Protein AF-A0A077YZJ6-F1 (afdb_monomer)

Organism: Trichuris trichiura (NCBI:txid36087)

Nearest PDB structures (foldseek):
  3jcr-assembly1_o  TM=8.471E-01  e=5.061E-11  Homo sapiens
  7w59-assembly1_b  TM=7.326E-01  e=2.040E-11  Homo sapiens
  8i0r-assembly1_a  TM=8.214E-01  e=7.729E-10  Homo sapiens
  8c6j-assembly1_b  TM=8.368E-01  e=1.180E-08  Homo sapiens
  7b9v-assembly1_k  TM=8.409E-01  e=1.659E-08  Saccharomyces cerevisiae

Foldseek 3Di:
DDDDPPPPVVVQQQFFKWWAFPVRKIKTFGWHDADPQRWTKGAFIKIWDFDDDDPPDPDGDIDIDTDGIDTHGSVGTDDMDGDGGGDDPVPPPPPPPLPHDPDPPRDDPPDPDDDPDPDDPDDPDCPDDPVPPDDDDPVVVDPDDDDDPDDDDPDDDDDDDDDDDPPDDDDDDDDDDDDDDDDDDDDDDDDDDDDDD

InterPro domains:
  IPR001163 Sm domain, eukaryotic/archaea-type [PF01423] (9-81)
  IPR001163 Sm domain, eukaryotic/archaea-type [SM00651] (7-82)
  IPR010920 LSM domain superfamily [SSF50182] (8-146)
  IPR047575 Sm domain [PS52002] (4-86)
  IPR050914 Small nuclear ribonucleoprotein-associated SmB/NAA38-like [PTHR10701] (1-189)

Solvent-accessible surface area (backbone atoms only — not comparable to full-atom values): 13734 Å² total; per-residue (Å²): 134,83,81,58,94,84,40,76,66,68,78,46,54,45,20,24,31,37,34,34,34,74,87,68,37,34,36,36,21,29,29,69,48,73,45,98,67,50,30,34,34,28,39,70,22,34,36,40,37,82,42,83,49,65,92,92,51,94,53,86,42,72,48,79,45,83,71,35,76,44,82,44,64,24,87,46,54,72,49,75,45,85,72,43,72,52,76,60,83,84,74,54,84,74,69,74,56,92,90,69,77,93,58,96,85,74,84,77,82,88,72,91,74,78,77,89,69,81,80,76,75,87,74,91,77,78,75,68,84,61,90,90,68,88,75,79,61,75,77,77,73,56,82,80,78,82,78,76,93,78,79,75,73,92,83,74,79,77,84,78,80,77,82,79,77,86,77,80,84,80,78,94,78,81,88,81,84,90,86,78,90,78,77,81,81,84,81,81,81,84,84,79,79,87,81,86,133

Mean predicted aligned error: 23.08 Å

Radius of gyration: 37.15 Å; Cα contacts (8 Å, |Δi|>4): 183; chains: 1; bounding box: 97×95×71 Å

Sequence (197 aa):
MTISKNNKMLSHINYRMKVVLQDSRTLVGYFKAFDKHMNVLLADCEEFRRVKAKVGKIGEREEKRTLGFVLLRGEHIVSMTVEGPPPKEDDLPKVPKAGGIVGPGIAKPAGRGLPVVPPPGPTPGLQGPVRGVGGPAPGIMQPQYGVPPGMIPPGMVPPRPPPVAMAGVPPAGMIPTPGMMRGPPPAAPPITRPPFQ

pLDDT: mean 72.39, std 17.24, range [41.94, 97.12]

Structure (mmCIF, N/CA/C/O backbone):
data_AF-A0A077YZJ6-F1
#
_entry.id   AF-A0A077YZJ6-F1
#
loop_
_atom_site.group_PDB
_atom_site.id
_atom_site.type_symbol
_atom_site.label_atom_id
_atom_site.label_alt_id
_atom_site.label_comp_id
_atom_site.label_asym_id
_atom_site.label_entity_id
_atom_site.label_seq_id
_atom_site.pdbx_PDB_ins_code
_atom_site.Cartn_x
_atom_site.Cartn_y
_atom_site.Cartn_z
_atom_site.occupancy
_atom_site.B_iso_or_equiv
_atom_site.auth_seq_id
_atom_site.auth_comp_id
_atom_site.auth_asym_id
_atom_site.auth_atom_id
_atom_site.pdbx_PDB_model_num
ATOM 1 N N . MET A 1 1 ? -7.174 8.256 -23.975 1.00 51.97 1 MET A N 1
ATOM 2 C CA . MET A 1 1 ? -7.450 9.509 -23.235 1.00 51.97 1 MET A CA 1
ATOM 3 C C . MET A 1 1 ? -6.134 9.926 -22.598 1.00 51.97 1 MET A C 1
ATOM 5 O O . MET A 1 1 ? -5.606 9.168 -21.797 1.00 51.97 1 MET A O 1
ATOM 9 N N . THR A 1 2 ? -5.532 11.018 -23.062 1.00 59.66 2 THR A N 1
ATOM 10 C CA . THR A 1 2 ? -4.198 11.465 -22.636 1.00 59.66 2 THR A CA 1
ATOM 11 C C . THR A 1 2 ? -4.269 12.008 -21.213 1.00 59.66 2 THR A C 1
ATOM 13 O O . THR A 1 2 ? -4.993 12.969 -20.957 1.00 59.66 2 THR A O 1
ATOM 16 N N . ILE A 1 3 ? -3.546 11.388 -20.281 1.00 66.69 3 ILE A N 1
ATOM 17 C CA . ILE A 1 3 ? -3.412 11.888 -18.911 1.00 66.69 3 ILE A CA 1
ATOM 18 C C . ILE A 1 3 ? -2.720 13.252 -19.001 1.00 66.69 3 ILE A C 1
ATOM 20 O O . ILE A 1 3 ? -1.566 13.345 -19.413 1.00 66.69 3 ILE A O 1
ATOM 24 N N . SER A 1 4 ? -3.455 14.320 -18.684 1.00 67.69 4 SER A N 1
ATOM 25 C CA . SER A 1 4 ? -2.900 15.673 -18.641 1.00 67.69 4 SER A CA 1
ATOM 26 C C . SER A 1 4 ? -1.809 15.742 -17.572 1.00 67.69 4 SER A C 1
ATOM 28 O O . SER A 1 4 ? -1.982 15.206 -16.475 1.00 67.69 4 SER A O 1
ATOM 30 N N . LYS A 1 5 ? -0.704 16.438 -17.869 1.00 65.88 5 LYS A N 1
ATOM 31 C CA . LYS A 1 5 ? 0.405 16.673 -16.925 1.00 65.88 5 LYS A CA 1
ATOM 32 C C . LYS A 1 5 ? -0.060 17.353 -15.625 1.00 65.88 5 LYS A C 1
ATOM 34 O O . LYS A 1 5 ? 0.588 17.200 -14.600 1.00 65.88 5 LYS A O 1
ATOM 39 N N . ASN A 1 6 ? -1.217 18.021 -15.651 1.00 60.91 6 ASN A N 1
ATOM 40 C CA . ASN A 1 6 ? -1.828 18.701 -14.505 1.00 60.91 6 ASN A CA 1
ATOM 41 C C . ASN A 1 6 ? -2.820 17.823 -13.720 1.00 60.91 6 ASN A C 1
ATOM 43 O O . ASN A 1 6 ? -3.734 18.335 -13.075 1.00 60.91 6 ASN A O 1
ATOM 47 N N . ASN A 1 7 ? -2.698 16.496 -13.787 1.00 77.75 7 ASN A N 1
ATOM 48 C CA . ASN A 1 7 ? -3.565 15.626 -13.002 1.00 77.75 7 ASN A CA 1
ATOM 49 C C . ASN A 1 7 ? -3.115 15.626 -11.534 1.00 77.75 7 ASN A C 1
ATOM 51 O O . ASN A 1 7 ? -2.042 15.120 -11.213 1.00 77.75 7 ASN A O 1
ATOM 55 N N . LYS A 1 8 ? -3.974 16.134 -10.641 1.00 87.38 8 LYS A N 1
ATOM 56 C CA . LYS A 1 8 ? -3.782 16.118 -9.181 1.00 87.38 8 LYS A CA 1
ATOM 57 C C . LYS A 1 8 ? -3.400 14.730 -8.651 1.00 87.38 8 LYS A C 1
ATOM 59 O O . LYS A 1 8 ? -2.726 14.639 -7.640 1.00 87.38 8 LYS A O 1
ATOM 64 N N . MET A 1 9 ? -3.778 13.641 -9.318 1.00 89.44 9 MET A N 1
ATOM 65 C CA . MET A 1 9 ? -3.369 12.292 -8.911 1.00 89.44 9 MET A CA 1
ATOM 66 C C . MET A 1 9 ? -1.874 12.020 -9.122 1.00 89.44 9 MET A C 1
ATOM 68 O O . MET A 1 9 ? -1.274 11.328 -8.305 1.00 89.44 9 MET A O 1
ATOM 72 N N . LEU A 1 10 ? -1.246 12.596 -10.154 1.00 90.25 10 LEU A N 1
ATOM 73 C CA . LEU A 1 10 ? 0.184 12.398 -10.429 1.00 90.25 10 LEU A CA 1
ATOM 74 C C . LEU A 1 10 ? 1.063 12.910 -9.281 1.00 90.25 10 LEU A C 1
ATOM 76 O O . LEU A 1 10 ? 2.072 12.284 -8.974 1.00 90.25 10 LEU A O 1
ATOM 80 N N . SER A 1 11 ? 0.662 13.995 -8.606 1.00 91.19 11 SER A N 1
ATOM 81 C CA . SER A 1 11 ? 1.426 14.559 -7.484 1.00 91.19 11 SER A CA 1
ATOM 82 C C . SER A 1 11 ? 1.412 13.688 -6.228 1.00 91.19 11 SER A C 1
ATOM 84 O O . SER A 1 11 ? 2.201 13.926 -5.323 1.00 91.19 11 SER A O 1
ATOM 86 N N . HIS A 1 12 ? 0.515 12.703 -6.152 1.00 93.25 12 HIS A N 1
ATOM 87 C CA . HIS A 1 12 ? 0.402 11.804 -5.005 1.00 93.25 12 HIS A CA 1
ATOM 88 C C . HIS A 1 12 ? 1.121 10.469 -5.227 1.00 93.25 12 HIS A C 1
ATOM 90 O O . HIS A 1 12 ? 1.179 9.656 -4.306 1.00 93.25 12 HIS A O 1
ATOM 96 N N . ILE A 1 13 ? 1.675 10.216 -6.421 1.00 93.81 13 ILE A N 1
ATOM 97 C CA . ILE A 1 13 ? 2.423 8.984 -6.703 1.00 93.81 13 ILE A CA 1
ATOM 98 C C . ILE A 1 13 ? 3.587 8.841 -5.713 1.00 93.81 13 ILE A C 1
ATOM 100 O O . ILE A 1 13 ? 4.293 9.795 -5.403 1.00 93.81 13 ILE A O 1
ATOM 104 N N . ASN A 1 14 ? 3.770 7.617 -5.229 1.00 94.44 14 ASN A N 1
ATOM 105 C CA . ASN A 1 14 ? 4.670 7.161 -4.175 1.00 94.44 14 ASN A CA 1
ATOM 106 C C . ASN A 1 14 ? 4.325 7.589 -2.747 1.00 94.44 14 ASN A C 1
ATOM 108 O O . ASN A 1 14 ? 4.927 7.037 -1.830 1.00 94.44 14 ASN A O 1
ATOM 112 N N . TYR A 1 15 ? 3.354 8.475 -2.520 1.00 96.12 15 TYR A N 1
ATOM 113 C CA . TYR A 1 15 ? 2.934 8.80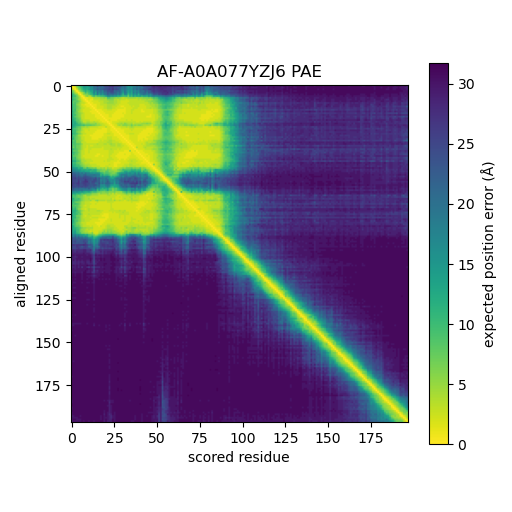8 -1.159 1.00 96.12 15 TYR A CA 1
ATOM 114 C C . TYR A 1 15 ? 2.231 7.627 -0.497 1.00 96.12 15 TYR A C 1
ATOM 116 O O . TYR A 1 15 ? 1.598 6.794 -1.158 1.00 96.12 15 TYR A O 1
ATOM 124 N N . ARG A 1 16 ? 2.304 7.578 0.834 1.00 96.50 16 ARG A N 1
ATOM 125 C CA . ARG A 1 16 ? 1.473 6.667 1.612 1.00 96.50 16 ARG A CA 1
ATOM 126 C C . ARG A 1 16 ? 0.068 7.243 1.661 1.00 96.50 16 ARG A C 1
ATOM 128 O O . ARG A 1 16 ? -0.149 8.351 2.154 1.00 96.50 16 ARG A O 1
ATOM 135 N N . MET A 1 17 ? -0.878 6.522 1.078 1.00 96.62 17 MET A N 1
ATOM 136 C CA . MET A 1 17 ? -2.258 6.955 0.928 1.00 96.62 17 MET A CA 1
ATOM 137 C C . MET A 1 17 ? -3.184 6.070 1.745 1.00 96.62 17 MET A C 1
ATOM 139 O O . MET A 1 17 ? -3.066 4.846 1.743 1.00 96.62 17 MET A O 1
ATOM 143 N N . LYS A 1 18 ? -4.145 6.716 2.398 1.00 96.88 18 LYS A N 1
ATOM 144 C CA . LYS A 1 18 ? -5.306 6.094 3.018 1.00 96.88 18 LYS A CA 1
ATOM 145 C C . LYS A 1 18 ? -6.466 6.125 2.027 1.00 96.88 18 LYS A C 1
ATOM 147 O O . LYS A 1 18 ? -6.849 7.193 1.555 1.00 96.88 18 LYS A O 1
ATOM 152 N N . VAL A 1 19 ? -7.023 4.962 1.730 1.00 96.75 19 VAL A N 1
ATOM 153 C CA . VAL A 1 19 ? -8.134 4.739 0.805 1.00 96.75 19 VAL A CA 1
ATOM 154 C C . VAL A 1 19 ? -9.314 4.194 1.595 1.00 96.75 19 VAL A C 1
ATOM 156 O O . VAL A 1 19 ? -9.189 3.186 2.287 1.00 96.75 19 VAL A O 1
ATOM 159 N N . VAL A 1 20 ? -10.462 4.857 1.505 1.00 96.50 20 VAL A N 1
ATOM 160 C CA . VAL A 1 20 ? -11.707 4.401 2.136 1.00 96.50 20 VAL A CA 1
ATOM 161 C C . VAL A 1 20 ? -12.563 3.714 1.084 1.00 96.50 20 VAL A C 1
ATOM 163 O O . VAL A 1 20 ? -12.826 4.286 0.023 1.00 96.50 20 VAL A O 1
ATOM 166 N N . LEU A 1 21 ? -12.983 2.486 1.378 1.00 95.94 21 LEU A N 1
ATOM 167 C CA . LEU A 1 21 ? -13.840 1.690 0.509 1.00 95.94 21 LEU A CA 1
ATOM 168 C C . LEU A 1 21 ? -15.324 1.871 0.851 1.00 95.94 21 LEU A C 1
ATOM 170 O O . LEU A 1 21 ? -15.685 2.273 1.959 1.00 95.94 21 LEU A O 1
ATOM 174 N N . GLN A 1 22 ? -16.191 1.525 -0.101 1.00 95.31 22 GLN A N 1
ATOM 175 C CA . GLN A 1 22 ? -17.652 1.562 0.060 1.00 95.31 22 GLN A CA 1
ATOM 176 C C . GLN A 1 22 ? -18.157 0.697 1.223 1.00 95.31 22 GLN A C 1
ATOM 178 O O . GLN A 1 22 ? -19.146 1.041 1.863 1.00 95.31 22 GLN A O 1
ATOM 183 N N . ASP A 1 23 ? -17.467 -0.400 1.536 1.00 91.81 23 ASP A N 1
ATOM 184 C CA . ASP A 1 23 ? -17.836 -1.334 2.601 1.00 91.81 23 ASP A CA 1
ATOM 185 C C . ASP A 1 23 ? -17.249 -0.963 3.975 1.00 91.81 23 ASP A C 1
ATOM 187 O O . ASP A 1 23 ? -17.133 -1.818 4.854 1.00 91.81 23 ASP A O 1
ATOM 191 N N . SER A 1 24 ? -16.895 0.314 4.177 1.00 88.06 24 SER A N 1
ATOM 192 C CA . SER A 1 24 ? -16.319 0.906 5.400 1.00 88.06 24 SER A CA 1
ATOM 193 C C . SER A 1 24 ? -14.895 0.473 5.764 1.00 88.06 24 SER A C 1
ATOM 195 O O . SER A 1 24 ? -14.355 0.914 6.784 1.00 88.06 24 SER A O 1
ATOM 197 N N . ARG A 1 25 ? -14.247 -0.348 4.934 1.00 93.19 25 ARG A N 1
ATOM 198 C CA . ARG A 1 25 ? -12.837 -0.700 5.123 1.00 93.19 25 ARG A CA 1
ATOM 199 C C . ARG A 1 25 ? -11.936 0.478 4.798 1.00 93.19 25 ARG A C 1
ATOM 201 O O . ARG A 1 25 ? -12.212 1.278 3.904 1.00 93.19 25 ARG A O 1
ATOM 208 N N . THR A 1 26 ? -10.823 0.546 5.510 1.00 95.81 26 THR A N 1
ATOM 209 C CA . THR A 1 26 ? -9.750 1.493 5.229 1.00 95.81 26 THR A CA 1
ATOM 210 C C . THR A 1 26 ? -8.521 0.718 4.790 1.00 95.81 26 THR A C 1
ATOM 212 O O . THR A 1 26 ? -8.081 -0.179 5.497 1.00 95.81 26 THR A O 1
ATOM 215 N N . LEU A 1 27 ? -7.952 1.067 3.644 1.00 97.12 27 LEU A N 1
ATOM 216 C CA . LEU A 1 27 ? -6.681 0.533 3.170 1.00 97.12 27 LEU A CA 1
ATOM 217 C C . LEU A 1 27 ? -5.615 1.621 3.260 1.00 97.12 27 LEU A C 1
ATOM 219 O O . LEU A 1 27 ? -5.868 2.758 2.873 1.00 97.12 27 LEU A O 1
ATOM 223 N N . VAL A 1 28 ? -4.430 1.294 3.756 1.00 97.06 28 VAL A N 1
ATOM 224 C CA . VAL A 1 28 ? -3.280 2.206 3.791 1.00 97.06 28 VAL A CA 1
ATOM 225 C C . VAL A 1 28 ? -2.120 1.541 3.076 1.00 97.06 28 VAL A C 1
ATOM 227 O O . VAL A 1 28 ? -1.749 0.427 3.425 1.00 97.06 28 VAL A O 1
ATOM 230 N N . GLY A 1 29 ? -1.545 2.209 2.081 1.00 97.06 29 GLY A N 1
ATOM 231 C CA . GLY A 1 29 ? -0.414 1.683 1.318 1.00 97.06 29 GLY A CA 1
ATOM 232 C C . GLY A 1 29 ? 0.238 2.751 0.449 1.00 97.06 29 GLY A C 1
ATOM 233 O O . GLY A 1 29 ? -0.263 3.871 0.332 1.00 97.06 29 GLY A O 1
ATOM 234 N N . TYR A 1 30 ? 1.366 2.419 -0.165 1.00 97.00 30 TYR A N 1
ATOM 235 C CA . TYR A 1 30 ? 2.070 3.320 -1.072 1.00 97.00 30 TYR A CA 1
ATOM 236 C C . TYR A 1 30 ? 1.401 3.348 -2.438 1.00 97.00 30 TYR A C 1
ATOM 238 O O . TYR A 1 30 ? 1.326 2.332 -3.124 1.00 97.00 30 TYR A O 1
ATOM 246 N N . PHE A 1 31 ? 0.948 4.520 -2.859 1.00 96.56 31 PHE A N 1
ATOM 247 C CA . PHE A 1 31 ? 0.249 4.699 -4.123 1.00 96.56 31 PHE A CA 1
ATOM 248 C C . PHE A 1 31 ? 1.217 4.649 -5.304 1.00 96.56 31 PHE A C 1
ATOM 250 O O . PHE A 1 31 ? 2.046 5.538 -5.469 1.00 96.56 31 PHE A O 1
ATOM 257 N N . LYS A 1 32 ? 1.147 3.601 -6.128 1.00 95.25 32 LYS A N 1
ATOM 258 C CA . LYS A 1 32 ? 2.112 3.372 -7.217 1.00 95.25 32 LYS A CA 1
ATOM 259 C C . LYS A 1 32 ? 1.581 3.744 -8.590 1.00 95.25 32 LYS A C 1
ATOM 261 O O . LYS A 1 32 ? 2.337 4.264 -9.405 1.00 95.25 32 LYS A O 1
ATOM 266 N N . ALA A 1 33 ? 0.302 3.503 -8.848 1.00 94.81 33 ALA A N 1
ATOM 267 C CA . ALA A 1 33 ? -0.309 3.841 -10.126 1.00 94.81 33 ALA A CA 1
ATOM 268 C C . ALA A 1 33 ? -1.811 4.078 -9.990 1.00 94.81 33 ALA A C 1
ATOM 270 O O . ALA A 1 33 ? -2.449 3.603 -9.046 1.00 94.81 33 ALA A O 1
ATOM 271 N N . PHE A 1 34 ? -2.366 4.754 -10.993 1.00 93.81 34 PHE A N 1
ATOM 272 C CA . PHE A 1 34 ? -3.799 4.901 -11.180 1.00 93.81 34 PHE A CA 1
ATOM 273 C C . PHE A 1 34 ? -4.193 4.733 -12.641 1.00 93.81 34 PHE A C 1
ATOM 275 O O . PHE A 1 34 ? -3.385 4.907 -13.552 1.00 93.81 34 PHE A O 1
ATOM 282 N N . ASP A 1 35 ? -5.469 4.443 -12.835 1.00 92.06 35 ASP A N 1
ATOM 283 C CA . ASP A 1 35 ? -6.119 4.334 -14.131 1.00 92.06 35 ASP A CA 1
ATOM 284 C C . ASP A 1 35 ? -7.187 5.429 -14.307 1.00 92.06 35 ASP A C 1
ATOM 286 O O . ASP A 1 35 ? -7.627 6.067 -13.348 1.00 92.06 35 ASP A O 1
ATOM 290 N N . LYS A 1 36 ? -7.670 5.607 -15.538 1.00 90.88 36 LYS A N 1
ATOM 291 C CA . LYS A 1 36 ? -8.819 6.452 -15.887 1.00 90.88 36 LYS A CA 1
ATOM 292 C C . LYS A 1 36 ? -10.069 6.103 -15.068 1.00 90.88 36 LYS A C 1
ATOM 294 O O . LYS A 1 36 ? -10.857 6.991 -14.760 1.00 90.88 36 LYS A O 1
ATOM 299 N N . HIS A 1 37 ? -10.253 4.829 -14.725 1.00 92.44 37 HIS A N 1
ATOM 300 C CA . HIS A 1 37 ? -11.378 4.349 -13.917 1.00 92.44 37 HIS A CA 1
ATOM 301 C C . HIS A 1 37 ? -11.140 4.451 -12.409 1.00 92.44 37 HIS A C 1
ATOM 303 O O . HIS A 1 37 ? -11.918 3.890 -11.646 1.00 92.44 37 HIS A O 1
ATOM 309 N N . MET A 1 38 ? -10.064 5.117 -11.974 1.00 92.81 38 MET A N 1
ATOM 310 C CA . MET A 1 38 ? -9.604 5.110 -10.585 1.00 92.81 38 MET A CA 1
ATOM 311 C C . MET A 1 38 ? -9.255 3.707 -10.077 1.00 92.81 38 MET A C 1
ATOM 313 O O . MET A 1 38 ? -9.307 3.457 -8.881 1.00 92.81 38 MET A O 1
ATOM 317 N N . ASN A 1 39 ? -8.867 2.779 -10.959 1.00 95.31 39 ASN A N 1
ATOM 318 C CA . ASN A 1 39 ? -8.208 1.561 -10.494 1.00 95.31 39 ASN A CA 1
ATOM 319 C C . ASN A 1 39 ? -6.856 1.959 -9.909 1.00 95.31 39 ASN A C 1
ATOM 321 O O . ASN A 1 39 ? -6.102 2.679 -10.564 1.00 95.31 39 ASN A O 1
ATOM 325 N N . VAL A 1 40 ? -6.568 1.528 -8.687 1.00 96.06 40 VAL A N 1
ATOM 326 C CA . VAL A 1 40 ? -5.396 1.983 -7.939 1.00 96.06 40 VAL A CA 1
ATOM 327 C C . VAL A 1 40 ? -4.496 0.807 -7.606 1.00 96.06 40 VAL A C 1
ATOM 329 O O . VAL A 1 40 ? -4.965 -0.220 -7.121 1.00 96.06 40 VAL A O 1
ATOM 332 N N . LEU A 1 41 ? -3.194 0.987 -7.826 1.00 97.12 41 LEU A N 1
ATOM 333 C CA . LEU A 1 41 ? -2.162 0.092 -7.314 1.00 97.12 41 LEU A CA 1
ATOM 334 C C . LEU A 1 41 ? -1.589 0.651 -6.014 1.00 97.12 41 LEU A C 1
ATOM 336 O O . LEU A 1 41 ? -1.054 1.765 -5.994 1.00 97.12 41 LEU A O 1
ATOM 340 N N . LEU A 1 42 ? -1.673 -0.146 -4.953 1.00 97.12 42 LEU A N 1
ATOM 341 C CA . LEU A 1 42 ? -1.072 0.138 -3.659 1.00 97.12 42 LEU A CA 1
ATOM 342 C C . LEU A 1 42 ? -0.008 -0.934 -3.336 1.00 97.12 42 LEU A C 1
ATOM 344 O O . LEU A 1 42 ? -0.244 -2.133 -3.507 1.00 97.12 42 LEU A O 1
ATOM 348 N N . ALA A 1 43 ? 1.165 -0.506 -2.871 1.00 96.00 43 ALA A N 1
ATOM 349 C CA . ALA A 1 43 ? 2.215 -1.378 -2.338 1.00 96.00 43 ALA A CA 1
ATOM 350 C C . ALA A 1 43 ? 2.228 -1.353 -0.802 1.00 96.00 43 ALA A C 1
ATOM 352 O O . ALA A 1 43 ? 1.850 -0.347 -0.203 1.00 96.00 43 ALA A O 1
ATOM 353 N N . ASP A 1 44 ? 2.650 -2.460 -0.185 1.00 95.31 44 ASP A N 1
ATOM 354 C CA . ASP A 1 44 ? 2.709 -2.655 1.275 1.00 95.31 44 ASP A CA 1
ATOM 355 C C . ASP A 1 44 ? 1.408 -2.275 1.998 1.00 95.31 44 ASP A C 1
ATOM 357 O O . ASP A 1 44 ? 1.385 -1.556 2.996 1.00 95.31 44 ASP A O 1
ATOM 361 N N . CYS A 1 45 ? 0.295 -2.748 1.442 1.00 96.44 45 CYS A N 1
ATOM 362 C CA . CYS A 1 45 ? -1.050 -2.423 1.881 1.00 96.44 45 CYS A CA 1
ATOM 363 C C . CYS A 1 45 ? -1.406 -3.093 3.196 1.00 96.44 45 CYS A C 1
ATOM 365 O O . CYS A 1 45 ? -1.262 -4.311 3.360 1.00 96.44 45 CYS A O 1
ATOM 367 N N . GLU A 1 46 ? -2.024 -2.309 4.063 1.00 96.69 46 GLU A N 1
ATOM 368 C CA . GLU A 1 46 ? -2.635 -2.741 5.307 1.00 96.69 46 GLU A CA 1
ATOM 369 C C . GLU A 1 46 ? -4.119 -2.376 5.292 1.00 96.69 46 GLU A C 1
ATOM 371 O O . GLU A 1 46 ? -4.502 -1.253 4.967 1.00 96.69 46 GLU A O 1
ATOM 376 N N . GLU A 1 47 ? -4.964 -3.341 5.629 1.00 95.62 47 GLU A N 1
ATOM 377 C CA . GLU A 1 47 ? -6.398 -3.176 5.800 1.00 95.62 47 GLU A CA 1
ATOM 378 C C . GLU A 1 47 ? -6.728 -2.965 7.273 1.00 95.62 47 GLU A C 1
ATOM 380 O O . GLU A 1 47 ? -6.307 -3.737 8.133 1.00 95.62 47 GLU A O 1
ATOM 385 N N . PHE A 1 48 ? -7.537 -1.949 7.542 1.00 93.62 48 PHE A N 1
ATOM 386 C CA . PHE A 1 48 ? -8.066 -1.614 8.849 1.00 93.62 48 PHE A CA 1
ATOM 387 C C . PHE A 1 48 ? -9.590 -1.720 8.829 1.00 93.62 48 PHE A C 1
ATOM 389 O O . PHE A 1 48 ? -10.278 -1.076 8.023 1.00 93.62 48 PHE A O 1
ATOM 396 N N . ARG A 1 49 ? -10.124 -2.542 9.734 1.00 90.69 49 ARG A N 1
ATOM 397 C CA . ARG A 1 49 ? -11.564 -2.700 9.962 1.00 90.69 49 ARG A CA 1
ATOM 398 C C . ARG A 1 49 ? -11.926 -2.184 11.339 1.00 90.69 49 ARG A C 1
ATOM 400 O O . ARG A 1 49 ? -11.323 -2.577 12.336 1.00 90.69 49 ARG A O 1
ATOM 407 N N . ARG A 1 50 ? -12.968 -1.360 11.411 1.00 82.00 50 ARG A N 1
ATOM 408 C CA . ARG A 1 50 ? -13.553 -0.951 12.690 1.00 82.00 50 ARG A CA 1
ATOM 409 C C . ARG A 1 50 ? -14.477 -2.053 13.185 1.00 82.00 50 ARG A C 1
ATOM 411 O O . ARG A 1 50 ? -15.551 -2.261 12.622 1.00 82.00 50 ARG A O 1
ATOM 418 N N . VAL A 1 51 ? -14.077 -2.749 14.241 1.00 80.62 51 VAL A N 1
ATOM 419 C CA . VAL A 1 51 ? -14.919 -3.753 14.893 1.00 80.62 51 VAL A CA 1
ATOM 420 C C . VAL A 1 51 ? -15.521 -3.122 16.142 1.00 80.62 51 VAL A C 1
ATOM 422 O O . VAL A 1 51 ? -14.806 -2.684 17.045 1.00 80.62 51 VAL A O 1
ATOM 425 N N . LYS A 1 52 ? -16.858 -3.071 16.208 1.00 72.38 52 LYS A N 1
ATOM 426 C CA . LYS A 1 52 ? -17.557 -2.669 17.434 1.00 72.38 52 LYS A CA 1
ATOM 427 C C . LYS A 1 52 ? -17.162 -3.642 18.542 1.00 72.38 52 LYS A C 1
ATOM 429 O O . LYS A 1 52 ? -17.364 -4.850 18.409 1.00 72.38 52 LYS A O 1
ATOM 434 N N . ALA A 1 53 ? -16.588 -3.127 19.624 1.00 68.12 53 ALA A N 1
ATOM 435 C CA . ALA A 1 53 ? -16.308 -3.948 20.789 1.00 68.12 53 ALA A CA 1
ATOM 436 C C . ALA A 1 53 ? -17.614 -4.550 21.333 1.00 68.12 53 ALA A C 1
ATOM 438 O O . ALA A 1 53 ? -18.680 -3.932 21.275 1.00 68.12 53 ALA A O 1
ATOM 439 N N . LYS A 1 54 ? -17.526 -5.776 21.865 1.00 69.38 54 LYS A N 1
ATOM 440 C CA . LYS A 1 54 ? -18.636 -6.397 22.597 1.00 69.38 54 LYS A CA 1
ATOM 441 C C . LYS A 1 54 ? -19.059 -5.470 23.742 1.00 69.38 54 LYS A C 1
ATOM 443 O O . LYS A 1 54 ? -18.205 -4.869 24.398 1.00 69.38 54 LYS A O 1
ATOM 448 N N . VAL A 1 55 ? -20.373 -5.376 23.960 1.00 68.75 55 VAL A N 1
ATOM 449 C CA . VAL A 1 55 ? -21.008 -4.574 25.019 1.00 68.75 55 VAL A CA 1
ATOM 450 C C . VAL A 1 55 ? -20.245 -4.764 26.336 1.00 68.75 55 VAL A C 1
ATOM 452 O O . VAL A 1 55 ? -20.105 -5.890 26.804 1.00 68.75 55 VAL A O 1
ATOM 455 N N . GLY A 1 56 ? -19.705 -3.674 26.892 1.00 67.50 56 GLY A N 1
ATOM 456 C CA . GLY A 1 56 ? -18.952 -3.678 28.155 1.00 67.50 56 GLY A CA 1
ATOM 457 C C . GLY A 1 56 ? -17.470 -3.297 28.056 1.00 67.50 56 GLY A C 1
ATOM 458 O O . GLY A 1 56 ? -16.851 -3.052 29.086 1.00 67.50 56 GLY A O 1
ATOM 459 N N . LYS A 1 57 ? -16.892 -3.179 26.851 1.00 65.88 57 LYS A N 1
ATOM 460 C CA . LYS A 1 57 ? -15.566 -2.5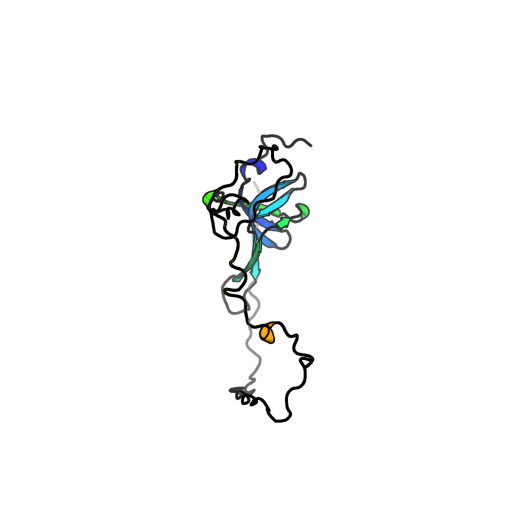63 26.653 1.00 65.88 57 LYS A CA 1
ATOM 461 C C . LYS A 1 57 ? -15.707 -1.288 25.824 1.00 65.88 57 LYS A C 1
ATOM 463 O O . LYS A 1 57 ? -16.055 -1.349 24.650 1.00 65.88 57 LYS A O 1
ATOM 468 N N . ILE A 1 58 ? -15.460 -0.136 26.445 1.00 59.41 58 ILE A N 1
ATOM 469 C CA . ILE A 1 58 ? -15.391 1.157 25.756 1.00 59.41 58 ILE A CA 1
ATOM 470 C C . ILE A 1 58 ? -14.035 1.201 25.051 1.00 59.41 58 ILE A C 1
ATOM 472 O O . ILE A 1 58 ? -12.998 1.327 25.694 1.00 59.41 58 ILE A O 1
ATOM 476 N N . GLY A 1 59 ? -14.039 1.016 23.737 1.00 62.88 59 GLY A N 1
ATOM 477 C CA . GLY A 1 59 ? -12.844 1.122 22.909 1.00 62.88 59 GLY A CA 1
ATOM 478 C C . GLY A 1 59 ? -13.128 0.617 21.505 1.00 62.88 59 GLY A C 1
ATOM 479 O O . GLY A 1 59 ? -13.493 -0.544 21.324 1.00 62.88 59 GLY A O 1
ATOM 480 N N . GLU A 1 60 ? -12.990 1.487 20.508 1.00 65.12 60 GLU A N 1
ATOM 481 C CA . GLU A 1 60 ? -12.998 1.073 19.107 1.00 65.12 60 GLU A CA 1
ATOM 482 C C . GLU A 1 60 ? -11.789 0.156 18.886 1.00 65.12 60 GLU A C 1
ATOM 484 O O . GLU A 1 60 ? -10.644 0.588 19.011 1.00 65.12 60 GLU A O 1
ATOM 489 N N . ARG A 1 61 ? -12.028 -1.135 18.624 1.00 73.56 61 ARG A N 1
ATOM 490 C CA . ARG A 1 61 ? -10.946 -2.056 18.275 1.00 73.56 61 ARG A CA 1
ATOM 491 C C . ARG A 1 61 ? -10.787 -2.032 16.766 1.00 73.56 61 ARG A C 1
ATOM 493 O O . ARG A 1 61 ? -11.671 -2.473 16.032 1.00 73.56 61 ARG A O 1
ATOM 500 N N . GLU A 1 62 ? -9.652 -1.524 16.320 1.00 79.38 62 GLU A N 1
ATOM 501 C CA . GLU A 1 62 ? -9.253 -1.606 14.925 1.00 79.38 62 GLU A CA 1
ATOM 502 C C . GLU A 1 62 ? -8.573 -2.963 14.684 1.00 79.38 62 GLU A C 1
ATOM 504 O O . GLU A 1 62 ? -7.622 -3.335 15.375 1.00 79.38 62 GLU A O 1
ATOM 509 N N . GLU A 1 63 ? -9.111 -3.755 13.759 1.00 88.19 63 GLU A N 1
ATOM 510 C CA . GLU A 1 63 ? -8.495 -5.002 13.305 1.00 88.19 63 GLU A CA 1
ATOM 511 C C . GLU A 1 63 ? -7.615 -4.695 12.092 1.00 88.19 63 GLU A C 1
ATOM 513 O O . GLU A 1 63 ? -8.114 -4.225 11.068 1.00 88.19 63 GLU A O 1
ATOM 518 N N . LYS A 1 64 ? -6.310 -4.962 12.222 1.00 92.12 64 LYS A N 1
ATOM 519 C CA . LYS A 1 64 ? -5.307 -4.779 11.169 1.00 92.12 64 LYS A CA 1
ATOM 520 C C . LYS A 1 64 ? -5.045 -6.098 10.439 1.00 92.12 64 LYS A C 1
ATOM 522 O O . LYS A 1 64 ? -4.778 -7.115 11.080 1.00 92.12 64 LYS A O 1
ATOM 527 N N . ARG A 1 65 ? -5.047 -6.067 9.105 1.00 94.88 65 ARG A N 1
ATOM 528 C CA . ARG A 1 65 ? -4.685 -7.190 8.227 1.00 94.88 65 ARG A CA 1
ATOM 529 C C . ARG A 1 65 ? -3.702 -6.733 7.156 1.00 94.88 65 ARG A C 1
ATOM 531 O O . ARG A 1 65 ? -3.993 -5.824 6.392 1.00 94.88 65 ARG A O 1
ATOM 538 N N . THR A 1 66 ? -2.552 -7.388 7.065 1.00 95.75 66 THR A N 1
ATOM 539 C CA . THR A 1 66 ? -1.570 -7.117 6.008 1.00 95.75 66 THR A CA 1
ATOM 540 C C . THR A 1 66 ? -2.000 -7.797 4.709 1.00 95.75 66 THR A C 1
ATOM 542 O O . THR A 1 66 ? -2.316 -8.985 4.717 1.00 95.75 66 THR A O 1
ATOM 545 N N . LEU A 1 67 ? -2.018 -7.049 3.605 1.00 95.44 67 LEU A N 1
ATOM 546 C CA . LEU A 1 67 ? -2.355 -7.555 2.270 1.00 95.44 67 LEU A CA 1
ATOM 547 C C . LEU A 1 67 ? -1.122 -7.627 1.354 1.00 95.44 67 LEU A C 1
ATOM 549 O O . LEU A 1 67 ? -0.989 -8.581 0.593 1.00 95.44 67 LEU A O 1
ATOM 553 N N . GLY A 1 68 ? -0.212 -6.647 1.431 1.00 95.88 68 GLY A N 1
ATOM 554 C CA . GLY A 1 68 ? 0.960 -6.561 0.550 1.00 95.88 68 GLY A CA 1
ATOM 555 C C . GLY A 1 68 ? 0.678 -5.754 -0.721 1.00 95.88 68 GLY A C 1
ATOM 556 O O . GLY A 1 68 ? 0.295 -4.592 -0.635 1.00 95.88 68 GLY A O 1
ATOM 557 N N . PHE A 1 69 ? 0.877 -6.326 -1.909 1.00 96.06 69 PHE A N 1
ATOM 558 C CA . PHE A 1 69 ? 0.651 -5.616 -3.176 1.00 96.06 69 PHE A CA 1
ATOM 559 C C . PHE A 1 69 ? -0.782 -5.819 -3.682 1.00 96.06 69 PHE A C 1
ATOM 561 O O . PHE A 1 69 ? -1.197 -6.953 -3.920 1.00 96.06 69 PHE A O 1
ATOM 568 N N . VAL A 1 70 ? -1.546 -4.735 -3.844 1.00 96.75 70 VAL A N 1
ATOM 569 C CA . VAL A 1 70 ? -2.989 -4.801 -4.131 1.00 96.75 70 VAL A CA 1
ATOM 570 C C . VAL A 1 70 ? -3.361 -3.913 -5.316 1.00 96.75 70 VAL A C 1
ATOM 572 O O . VAL A 1 70 ? -2.991 -2.740 -5.375 1.00 96.75 70 VAL A O 1
ATOM 575 N N . LEU A 1 71 ? -4.158 -4.470 -6.232 1.00 96.75 71 LEU A N 1
ATOM 576 C CA . LEU A 1 71 ? -4.901 -3.727 -7.249 1.00 96.75 71 LEU A CA 1
ATOM 577 C C . LEU A 1 71 ? -6.355 -3.573 -6.799 1.00 96.75 71 LEU A C 1
ATOM 579 O O . LEU A 1 71 ? -7.066 -4.561 -6.623 1.00 96.75 71 LEU A O 1
ATOM 583 N N . LEU A 1 72 ? -6.802 -2.332 -6.644 1.00 96.31 72 LEU A N 1
ATOM 584 C CA . LEU A 1 72 ? -8.172 -1.994 -6.277 1.00 96.31 72 LEU A CA 1
ATOM 585 C C . LEU A 1 72 ? -8.949 -1.511 -7.493 1.00 96.31 72 LEU A C 1
ATO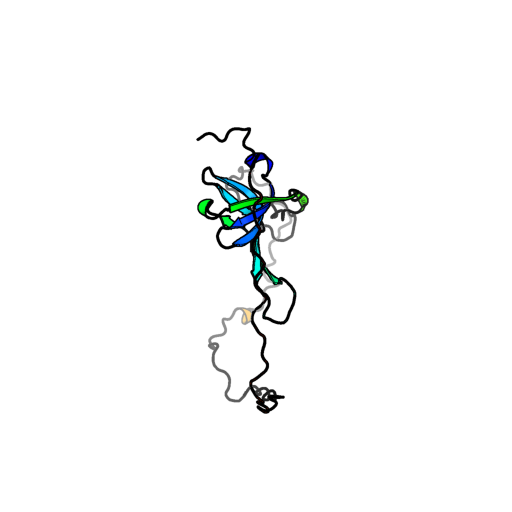M 587 O O . LEU A 1 72 ? -8.457 -0.682 -8.260 1.00 96.31 72 LEU A O 1
ATOM 591 N N . ARG A 1 73 ? -10.186 -1.993 -7.636 1.00 95.94 73 ARG A N 1
ATOM 592 C CA . ARG A 1 73 ? -11.133 -1.482 -8.629 1.00 95.94 73 ARG A CA 1
ATOM 593 C C . ARG A 1 73 ? -11.677 -0.130 -8.163 1.00 95.94 73 ARG A C 1
ATOM 595 O O . ARG A 1 73 ? -12.170 -0.029 -7.040 1.00 95.94 73 ARG A O 1
ATOM 602 N N . GLY A 1 74 ? -11.629 0.884 -9.025 1.00 95.88 74 GLY A N 1
ATOM 603 C CA . GLY A 1 74 ? -11.988 2.258 -8.650 1.00 95.88 74 GLY A CA 1
ATOM 604 C C . GLY A 1 74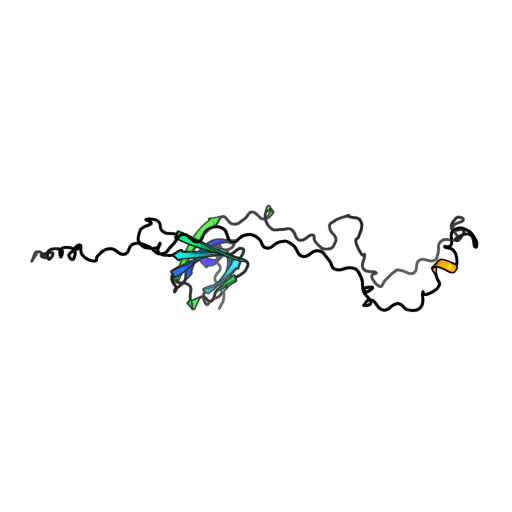 ? -13.447 2.470 -8.265 1.00 95.88 74 GLY A C 1
ATOM 605 O O . GLY A 1 74 ? -13.749 3.367 -7.488 1.00 95.88 74 GLY A O 1
ATOM 606 N N . GLU A 1 75 ? -14.336 1.592 -8.726 1.00 96.44 75 GLU A N 1
ATOM 607 C CA . GLU A 1 75 ? -15.758 1.576 -8.366 1.00 96.44 75 GLU A CA 1
ATOM 608 C C . GLU A 1 75 ? -15.999 1.465 -6.854 1.00 96.44 75 GLU A C 1
ATOM 610 O O . GLU A 1 75 ? -16.970 2.016 -6.348 1.00 96.44 75 GLU A O 1
ATOM 615 N N . HIS A 1 76 ? -15.103 0.800 -6.119 1.00 96.12 76 HIS A N 1
ATOM 616 C CA . HIS A 1 76 ? -15.243 0.611 -4.674 1.00 96.12 76 HIS A CA 1
ATOM 617 C C . HIS A 1 76 ? -14.594 1.720 -3.844 1.00 96.12 76 HIS A C 1
ATOM 619 O O . HIS A 1 76 ? -14.723 1.705 -2.619 1.00 96.12 76 HIS A O 1
ATOM 625 N N . ILE A 1 77 ? -13.889 2.663 -4.471 1.00 95.94 77 ILE A N 1
ATOM 626 C CA . ILE A 1 77 ? -13.172 3.734 -3.777 1.00 95.94 77 ILE A CA 1
ATOM 627 C C . ILE A 1 77 ? -14.129 4.898 -3.515 1.00 95.94 77 ILE A C 1
ATOM 629 O O . ILE A 1 77 ? -14.710 5.460 -4.438 1.00 95.94 77 ILE A O 1
ATOM 633 N N . VAL A 1 78 ? -14.258 5.289 -2.246 1.00 95.62 78 VAL A N 1
ATOM 634 C CA . VAL A 1 78 ? -15.057 6.451 -1.825 1.00 95.62 78 VAL A CA 1
ATOM 635 C C . VAL A 1 78 ? -14.187 7.701 -1.750 1.00 95.62 78 VAL A C 1
ATOM 637 O O . VAL A 1 78 ? -14.551 8.752 -2.270 1.00 95.62 78 VAL A O 1
ATOM 640 N N . SER A 1 79 ? -13.029 7.604 -1.094 1.00 94.75 79 SER A N 1
ATOM 641 C CA . SER A 1 79 ? -12.103 8.727 -0.942 1.00 94.75 79 SER A CA 1
ATOM 642 C C . SER A 1 79 ? -10.662 8.264 -0.747 1.00 94.75 79 SER A C 1
ATOM 644 O O . SER A 1 79 ? -10.397 7.129 -0.341 1.00 94.75 79 SER A O 1
ATOM 646 N N . MET A 1 80 ? -9.722 9.160 -1.053 1.00 94.94 80 MET A N 1
ATOM 647 C CA . MET A 1 80 ? -8.288 8.950 -0.874 1.00 94.94 80 MET A CA 1
ATOM 648 C C . MET A 1 80 ? -7.671 10.175 -0.194 1.00 94.94 80 MET A C 1
ATOM 650 O O . MET A 1 80 ? -7.928 11.308 -0.603 1.00 94.94 80 MET A O 1
ATOM 654 N N . THR A 1 81 ? -6.843 9.957 0.823 1.00 96.06 81 THR A N 1
ATOM 655 C CA . THR A 1 81 ? -6.151 11.014 1.578 1.00 96.06 81 THR A CA 1
ATOM 656 C C . THR A 1 81 ? -4.686 10.655 1.783 1.00 96.06 81 THR A C 1
ATOM 658 O O . THR A 1 81 ? -4.355 9.481 1.940 1.00 96.06 81 THR A O 1
ATOM 661 N N . VAL A 1 82 ? -3.803 11.652 1.818 1.00 96.25 82 VAL A N 1
ATOM 662 C CA . VAL A 1 82 ? -2.381 11.442 2.127 1.00 96.25 82 VAL A CA 1
ATOM 663 C C . VAL A 1 82 ? -2.227 11.126 3.611 1.00 96.25 82 VAL A C 1
ATOM 665 O O . VAL A 1 82 ? -2.711 11.878 4.452 1.00 96.25 82 VAL A O 1
ATOM 668 N N . GLU A 1 83 ? -1.579 10.007 3.917 1.00 94.94 83 GLU A N 1
ATOM 669 C CA . GLU A 1 83 ? -1.260 9.573 5.281 1.00 94.94 83 GLU A CA 1
ATOM 670 C C . GLU A 1 83 ? 0.208 9.840 5.624 1.00 94.94 83 GLU A C 1
ATOM 672 O O . GLU A 1 83 ? 0.501 10.272 6.735 1.00 94.94 83 GLU A O 1
ATOM 677 N N . GLY A 1 84 ? 1.117 9.666 4.663 1.00 94.88 84 GLY A N 1
ATOM 678 C CA . GLY A 1 84 ? 2.547 9.805 4.909 1.00 94.88 84 GLY A CA 1
ATOM 679 C C . GLY A 1 84 ? 3.365 10.101 3.651 1.00 94.88 84 GLY A C 1
ATOM 680 O O . GLY A 1 84 ? 2.872 9.955 2.524 1.00 94.88 84 GLY A O 1
ATOM 681 N N . PRO A 1 85 ? 4.621 10.543 3.831 1.00 94.75 85 PRO A N 1
ATOM 682 C CA . PRO A 1 85 ? 5.516 10.856 2.726 1.00 94.75 85 PRO A CA 1
ATOM 683 C C . PRO A 1 85 ? 5.913 9.592 1.943 1.00 94.75 85 PRO A C 1
ATOM 685 O O . PRO A 1 85 ? 5.738 8.471 2.435 1.00 94.75 85 PRO A O 1
ATOM 688 N N . PRO A 1 86 ? 6.470 9.752 0.731 1.00 92.75 86 PRO A N 1
ATOM 689 C CA . PRO A 1 86 ? 7.071 8.649 0.002 1.00 92.75 86 PRO A CA 1
ATOM 690 C C . PRO A 1 86 ? 8.188 7.962 0.800 1.00 92.75 86 PRO A C 1
ATOM 692 O O . PRO A 1 86 ? 8.944 8.649 1.495 1.00 92.75 86 PRO A O 1
ATOM 695 N N 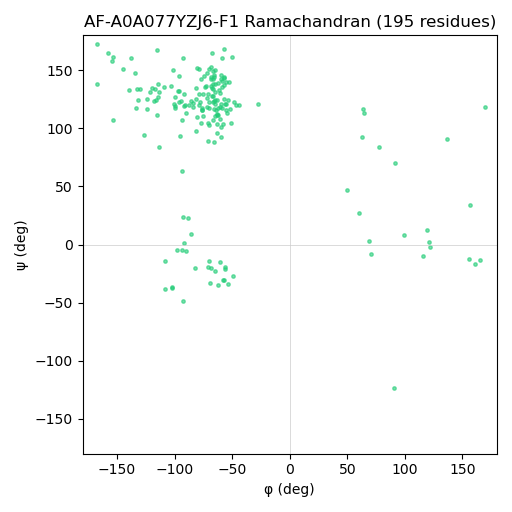. PRO A 1 87 ? 8.317 6.628 0.703 1.00 87.62 87 PRO A N 1
ATOM 696 C CA . PRO A 1 87 ? 9.429 5.919 1.311 1.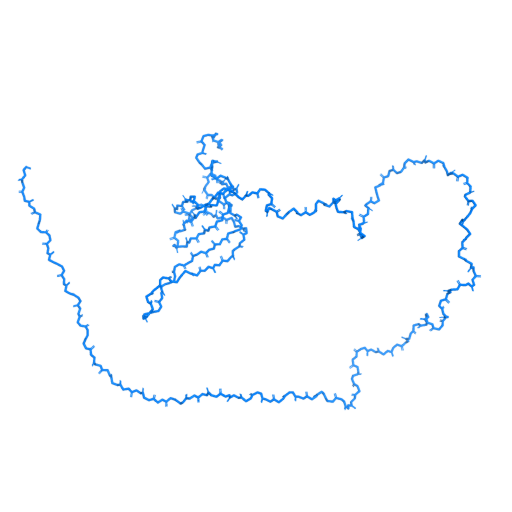00 87.62 87 PRO A CA 1
ATOM 697 C C . PRO A 1 87 ? 10.721 6.335 0.605 1.00 87.62 87 PRO A C 1
ATOM 699 O O . PRO A 1 87 ? 10.730 6.582 -0.606 1.00 87.62 87 PRO A O 1
ATOM 702 N N . LYS A 1 88 ? 11.810 6.439 1.367 1.00 84.12 88 LYS A N 1
ATOM 703 C CA . LYS A 1 88 ? 13.126 6.737 0.803 1.00 84.12 88 LYS A CA 1
ATOM 704 C C . LYS A 1 88 ? 13.563 5.531 -0.025 1.00 84.12 88 LYS A C 1
ATOM 706 O O . LYS A 1 88 ? 13.306 4.391 0.351 1.00 84.12 88 LYS A O 1
ATOM 711 N N . GLU A 1 89 ? 14.217 5.770 -1.157 1.00 69.69 89 GLU A N 1
ATOM 712 C CA . GLU A 1 89 ? 14.650 4.695 -2.065 1.00 69.69 89 GLU A CA 1
ATOM 713 C C . GLU A 1 89 ? 15.628 3.700 -1.405 1.00 69.69 89 GLU A C 1
ATOM 715 O O . GLU A 1 89 ? 15.822 2.595 -1.912 1.00 69.69 89 GLU A O 1
ATOM 720 N N . ASP A 1 90 ? 16.193 4.065 -0.252 1.00 61.09 90 ASP A N 1
ATOM 721 C CA . ASP A 1 90 ? 17.063 3.223 0.569 1.00 61.09 90 ASP A CA 1
ATOM 722 C C . ASP A 1 90 ? 16.332 2.067 1.281 1.00 61.09 90 ASP A C 1
ATOM 724 O O . ASP A 1 90 ? 16.981 1.086 1.639 1.00 61.09 90 ASP A O 1
ATOM 728 N N . ASP A 1 91 ? 15.002 2.136 1.432 1.00 59.31 91 ASP A N 1
ATOM 729 C CA . ASP A 1 91 ? 14.189 1.109 2.109 1.00 59.31 91 ASP A CA 1
ATOM 730 C C . ASP A 1 91 ? 13.601 0.057 1.154 1.00 59.31 91 ASP A C 1
ATOM 732 O O . ASP A 1 91 ? 12.988 -0.919 1.595 1.00 59.31 91 ASP A O 1
ATOM 736 N N . LEU A 1 92 ? 13.775 0.211 -0.165 1.00 60.12 92 LEU A N 1
ATOM 737 C CA . LEU A 1 92 ? 13.415 -0.871 -1.076 1.00 60.12 92 LEU A CA 1
ATOM 738 C C . LEU A 1 92 ? 14.427 -2.006 -0.895 1.00 60.12 92 LEU A C 1
ATOM 740 O O . LEU A 1 92 ? 15.631 -1.756 -1.010 1.00 60.12 92 LEU A O 1
ATOM 744 N N . PRO A 1 93 ? 13.986 -3.263 -0.688 1.00 59.53 93 PRO A N 1
ATOM 745 C CA . PRO A 1 93 ? 14.892 -4.393 -0.747 1.00 59.53 93 PRO A CA 1
ATOM 746 C C . PRO A 1 93 ? 15.502 -4.406 -2.147 1.00 59.53 93 PRO A C 1
ATOM 748 O O . PRO A 1 93 ? 14.866 -4.806 -3.125 1.00 59.53 93 PRO A O 1
ATOM 751 N N . LYS A 1 94 ? 16.744 -3.921 -2.253 1.00 58.38 94 LYS A N 1
ATOM 752 C CA . LYS A 1 94 ? 17.597 -4.121 -3.418 1.00 58.38 94 LYS A CA 1
ATOM 753 C C . LYS A 1 94 ? 17.740 -5.626 -3.539 1.00 58.38 94 LYS A C 1
ATOM 755 O O . LYS A 1 94 ? 18.609 -6.225 -2.909 1.00 58.38 94 LYS A O 1
ATOM 760 N N . VAL A 1 95 ? 16.864 -6.242 -4.334 1.00 60.34 95 VAL A N 1
ATOM 761 C CA . VAL A 1 95 ? 1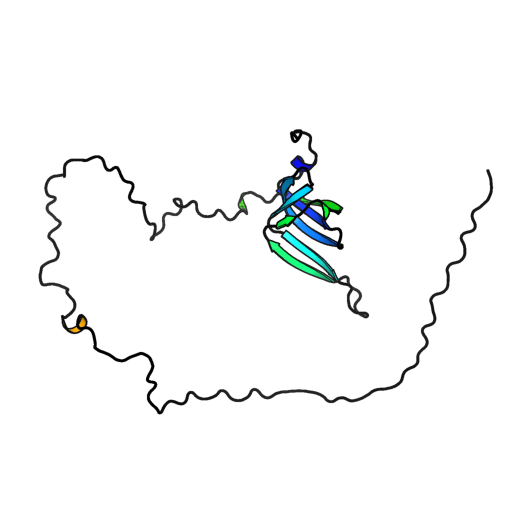7.117 -7.572 -4.872 1.00 60.34 95 VAL A CA 1
ATOM 762 C C . VAL A 1 95 ? 18.529 -7.474 -5.430 1.00 60.34 95 VAL A C 1
ATOM 764 O O . VAL A 1 95 ? 18.785 -6.560 -6.227 1.00 60.34 95 VAL A O 1
ATOM 767 N N . PRO A 1 96 ? 19.468 -8.316 -4.976 1.00 57.50 96 PRO A N 1
ATOM 768 C CA . PRO A 1 96 ? 20.791 -8.315 -5.549 1.00 57.50 96 PRO A CA 1
ATOM 769 C C . PRO A 1 96 ? 20.603 -8.440 -7.050 1.00 57.50 96 PRO A C 1
ATOM 771 O O . PRO A 1 96 ? 20.039 -9.429 -7.520 1.00 57.50 96 PRO A O 1
ATOM 774 N N . LYS A 1 97 ? 21.012 -7.414 -7.809 1.00 54.25 97 LYS A N 1
ATOM 775 C CA . LYS A 1 97 ? 21.171 -7.570 -9.252 1.00 54.25 97 LYS A CA 1
ATOM 776 C C . LYS A 1 97 ? 21.937 -8.873 -9.421 1.00 54.25 97 LYS A C 1
ATOM 778 O O . LYS A 1 97 ? 23.032 -9.002 -8.868 1.00 54.25 97 LYS A O 1
ATOM 783 N N . ALA A 1 98 ? 21.338 -9.835 -10.116 1.00 50.03 98 ALA A N 1
ATOM 784 C CA . ALA A 1 98 ? 22.032 -11.037 -10.533 1.00 50.03 98 ALA A CA 1
ATOM 785 C C . ALA A 1 98 ? 23.320 -10.576 -11.240 1.00 50.03 98 ALA A C 1
ATOM 787 O O . ALA A 1 98 ? 23.253 -9.988 -12.317 1.00 50.03 98 ALA A O 1
ATOM 788 N N . GLY A 1 99 ? 24.466 -10.705 -10.560 1.00 54.66 99 GLY A N 1
ATOM 789 C CA . GLY A 1 99 ? 25.764 -10.185 -11.010 1.00 54.66 99 GLY A CA 1
ATOM 790 C C . GLY A 1 99 ? 26.492 -9.190 -10.089 1.00 54.66 99 GLY A C 1
ATOM 791 O O . GLY A 1 99 ? 27.597 -8.795 -10.441 1.00 54.66 99 GLY A O 1
ATOM 792 N N . GLY A 1 100 ? 25.933 -8.779 -8.941 1.00 52.91 100 GLY A N 1
ATOM 793 C CA . GLY A 1 100 ? 26.531 -7.727 -8.092 1.00 52.91 100 GLY A CA 1
ATOM 794 C C . GLY A 1 100 ? 27.169 -8.156 -6.762 1.00 52.91 100 GLY A C 1
ATOM 795 O O . GLY A 1 100 ? 27.884 -7.360 -6.162 1.00 52.91 100 GLY A O 1
ATOM 796 N N . ILE A 1 101 ? 26.930 -9.378 -6.281 1.00 51.38 101 ILE A N 1
ATOM 797 C CA . ILE A 1 101 ? 27.540 -9.872 -5.035 1.00 51.38 101 ILE A CA 1
ATOM 798 C C . ILE A 1 101 ? 28.726 -10.741 -5.419 1.00 51.38 101 ILE A C 1
ATOM 800 O O . ILE A 1 101 ? 28.528 -11.757 -6.068 1.00 51.38 101 ILE A O 1
ATOM 804 N N . VAL A 1 102 ? 29.939 -10.353 -5.024 1.00 53.69 102 VAL A N 1
ATOM 805 C CA . VAL A 1 102 ? 31.137 -11.198 -5.098 1.00 53.69 102 VAL A CA 1
ATOM 806 C C . VAL A 1 102 ? 31.110 -12.109 -3.873 1.00 53.69 102 VAL A C 1
ATOM 808 O O . VAL A 1 102 ? 31.449 -11.690 -2.772 1.00 53.69 102 VAL A O 1
ATOM 811 N N . GLY A 1 103 ? 30.628 -13.336 -4.046 1.00 64.06 103 GLY A N 1
ATOM 812 C CA . GLY A 1 103 ? 30.537 -14.341 -2.991 1.00 64.06 103 GLY A CA 1
ATOM 813 C C . GLY A 1 103 ? 30.799 -15.742 -3.552 1.00 64.06 103 GLY A C 1
ATOM 814 O O . GLY A 1 103 ? 30.540 -15.978 -4.737 1.00 64.06 103 GLY A O 1
ATOM 815 N N . PRO A 1 104 ? 31.329 -16.681 -2.752 1.00 62.38 104 PRO A N 1
ATOM 816 C CA . PRO A 1 104 ? 31.489 -18.068 -3.178 1.00 62.38 104 PRO A CA 1
ATOM 817 C C . PRO A 1 104 ? 30.124 -18.643 -3.600 1.00 62.38 104 PRO A C 1
ATOM 819 O O . PRO A 1 104 ? 29.177 -18.578 -2.823 1.00 62.38 104 PRO A O 1
ATOM 822 N N . GLY A 1 105 ? 30.007 -19.182 -4.823 1.00 65.94 105 GLY A N 1
ATOM 823 C CA . GLY A 1 105 ? 28.777 -19.842 -5.304 1.00 65.94 105 GLY A CA 1
ATOM 824 C C . GLY A 1 105 ? 28.081 -19.247 -6.540 1.00 65.94 105 GLY A C 1
ATOM 825 O O . GLY A 1 105 ? 26.956 -19.636 -6.840 1.00 65.94 105 GLY A O 1
ATOM 826 N N . ILE A 1 106 ? 28.708 -18.331 -7.287 1.00 58.25 106 ILE A N 1
ATOM 827 C CA . ILE A 1 106 ? 28.102 -17.729 -8.493 1.00 58.25 106 ILE A CA 1
ATOM 828 C C . ILE A 1 106 ? 28.396 -18.571 -9.740 1.00 58.25 106 ILE A C 1
ATOM 830 O O . ILE A 1 106 ? 29.550 -18.722 -10.144 1.00 58.25 106 ILE A O 1
ATOM 834 N N . ALA A 1 107 ? 27.342 -19.050 -10.402 1.00 58.50 107 ALA A N 1
ATOM 835 C CA . ALA A 1 107 ? 27.422 -19.657 -11.726 1.00 58.50 107 ALA A CA 1
ATOM 836 C C . ALA A 1 107 ? 27.589 -18.567 -12.804 1.00 58.50 107 ALA A C 1
ATOM 838 O O . ALA A 1 107 ? 26.718 -17.716 -12.982 1.00 58.50 107 ALA A O 1
ATOM 839 N N . LYS A 1 108 ? 28.709 -18.581 -13.537 1.00 63.53 108 LYS A N 1
ATOM 840 C CA . LYS A 1 108 ? 28.902 -17.746 -14.735 1.00 63.53 108 LYS A CA 1
ATOM 841 C C . LYS A 1 108 ? 28.211 -18.426 -15.926 1.00 63.53 108 LYS A C 1
ATOM 843 O O . LYS A 1 108 ? 28.542 -19.580 -16.201 1.00 63.53 108 LYS A O 1
ATOM 848 N N . PRO A 1 109 ? 27.298 -17.764 -16.661 1.00 64.19 109 PRO A N 1
ATOM 849 C CA . PRO A 1 109 ? 26.767 -18.338 -17.891 1.00 64.19 109 PRO A CA 1
ATOM 850 C C . PRO A 1 109 ? 27.897 -18.447 -18.924 1.00 64.19 109 PRO A C 1
ATOM 852 O O . PRO A 1 109 ? 28.555 -17.457 -19.246 1.00 64.19 109 PRO A O 1
ATOM 855 N N . ALA A 1 110 ? 28.142 -19.657 -19.431 1.00 58.97 110 ALA A N 1
ATOM 856 C CA . ALA A 1 110 ? 29.106 -19.909 -20.497 1.00 58.97 110 ALA A CA 1
ATOM 857 C C . ALA A 1 110 ? 28.561 -19.343 -21.820 1.00 58.97 110 ALA A C 1
ATOM 859 O O . ALA A 1 110 ? 27.830 -20.004 -22.557 1.00 58.97 110 ALA A O 1
ATOM 860 N N . GLY A 1 111 ? 28.869 -18.073 -22.082 1.00 52.75 111 GLY A N 1
ATOM 861 C CA . GLY A 1 111 ? 28.539 -17.380 -23.321 1.00 52.75 111 GLY A CA 1
ATOM 862 C C . GLY A 1 111 ? 29.299 -17.969 -24.507 1.00 52.75 111 GLY A C 1
ATOM 863 O O . GLY A 1 111 ? 30.526 -18.023 -24.533 1.00 52.75 111 GLY A O 1
ATOM 864 N N . ARG A 1 112 ? 28.530 -18.413 -25.496 1.00 48.75 112 ARG A N 1
ATOM 865 C CA . ARG A 1 112 ? 28.947 -18.926 -26.800 1.00 48.75 112 ARG A CA 1
ATOM 866 C C . ARG A 1 112 ? 29.664 -17.820 -27.587 1.00 48.75 112 ARG A C 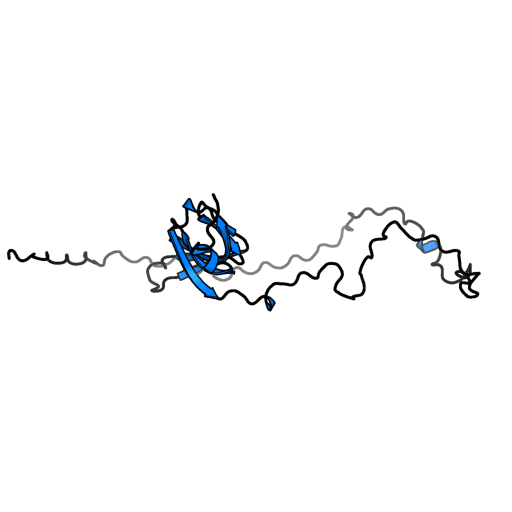1
ATOM 868 O O . ARG A 1 112 ? 29.001 -16.920 -28.086 1.00 48.75 112 ARG A O 1
ATOM 875 N N . GLY A 1 113 ? 30.996 -17.872 -27.681 1.00 50.59 113 GLY A N 1
ATOM 876 C CA . GLY A 1 113 ? 31.754 -16.917 -28.507 1.00 50.59 113 GLY A CA 1
ATOM 877 C C . GLY A 1 113 ? 33.223 -16.694 -28.140 1.00 50.59 113 GLY A C 1
ATOM 878 O O . GLY A 1 113 ? 33.701 -15.574 -28.289 1.00 50.59 113 GLY A O 1
ATOM 879 N N . LEU A 1 114 ? 33.945 -17.709 -27.650 1.00 53.59 114 LEU A N 1
ATOM 880 C CA . LEU A 1 114 ? 35.387 -17.566 -27.423 1.00 53.59 114 LEU A CA 1
ATOM 881 C C . LEU A 1 114 ? 36.103 -17.326 -28.767 1.00 53.59 114 LEU A C 1
ATOM 883 O O . LEU A 1 114 ? 35.959 -18.161 -29.665 1.00 53.59 114 LEU A O 1
ATOM 887 N N . PRO A 1 115 ? 36.879 -16.236 -28.926 1.00 54.19 115 PRO A N 1
ATOM 888 C CA . PRO A 1 115 ? 37.813 -16.136 -30.034 1.00 54.19 115 PRO A CA 1
ATOM 889 C C . PRO A 1 115 ? 38.817 -17.282 -29.906 1.00 54.19 115 PRO A C 1
ATOM 891 O O . PRO A 1 115 ? 39.367 -17.529 -28.832 1.00 54.19 115 PRO A O 1
ATOM 894 N N . VAL A 1 116 ? 39.016 -18.007 -31.005 1.00 51.50 116 VAL A N 1
ATOM 895 C CA . VAL A 1 116 ? 40.040 -19.043 -31.131 1.00 51.50 116 VAL A CA 1
ATOM 896 C C . VAL A 1 116 ? 41.399 -18.360 -30.980 1.00 51.50 116 VAL A C 1
ATOM 898 O O . VAL A 1 116 ? 41.920 -17.778 -31.927 1.00 51.50 116 VAL A O 1
ATOM 901 N N . VAL A 1 117 ? 41.950 -18.381 -29.768 1.00 59.38 117 VAL A N 1
ATOM 902 C CA . VAL A 1 117 ? 43.345 -18.023 -29.504 1.00 59.38 117 VAL A CA 1
ATOM 903 C C . VAL A 1 117 ? 44.157 -19.321 -29.577 1.00 59.38 117 VAL A C 1
ATOM 905 O O . VAL A 1 117 ? 43.753 -20.304 -28.948 1.00 59.38 117 VAL A O 1
ATOM 908 N N . PRO A 1 118 ? 45.263 -19.374 -30.346 1.00 64.50 118 PRO A N 1
ATOM 909 C CA . PRO A 1 118 ? 46.113 -20.559 -30.422 1.00 64.50 118 PRO A CA 1
ATOM 910 C C . PRO A 1 118 ? 46.617 -20.946 -29.023 1.00 64.50 118 PRO A C 1
ATOM 912 O O . PRO A 1 118 ? 46.891 -20.047 -28.222 1.00 64.50 118 PRO A O 1
ATOM 915 N N . PRO A 1 119 ? 46.755 -22.244 -28.699 1.00 61.59 119 PRO A N 1
ATOM 916 C CA . PRO A 1 119 ? 47.198 -22.660 -27.376 1.00 61.59 119 PRO A CA 1
ATOM 917 C C . PRO A 1 119 ? 48.582 -22.065 -27.080 1.00 61.59 119 PRO A C 1
ATOM 919 O O . PRO A 1 119 ? 49.466 -22.152 -27.940 1.00 61.59 119 PRO A O 1
ATOM 922 N N . PRO A 1 120 ? 48.820 -21.509 -25.879 1.00 61.31 120 PRO A N 1
ATOM 923 C CA . PRO A 1 120 ? 50.180 -21.330 -25.403 1.00 61.31 120 PRO A CA 1
ATOM 924 C C . PRO A 1 120 ? 50.833 -22.715 -25.356 1.00 61.31 120 PRO A C 1
ATOM 926 O O . PRO A 1 120 ? 50.179 -23.697 -24.994 1.00 61.31 120 PRO A O 1
ATOM 929 N N . GLY A 1 121 ? 52.106 -22.793 -25.746 1.00 68.25 121 GLY A N 1
ATOM 930 C CA . GLY A 1 121 ? 52.898 -24.019 -25.669 1.00 68.25 121 GLY A CA 1
ATOM 931 C C . GLY A 1 121 ? 52.823 -24.686 -24.285 1.00 68.25 121 GLY A C 1
ATOM 932 O O . GLY A 1 121 ? 52.433 -24.047 -23.304 1.00 68.25 121 GLY A O 1
ATOM 933 N N . PRO A 1 122 ? 53.169 -25.981 -24.201 1.00 59.50 122 PRO A N 1
ATOM 934 C CA . PRO A 1 122 ? 52.899 -26.811 -23.034 1.00 59.50 122 PRO A CA 1
ATOM 935 C C . PRO A 1 122 ? 53.499 -26.178 -21.780 1.00 59.50 122 PRO A C 1
ATOM 937 O O . PRO A 1 122 ? 54.715 -26.035 -21.669 1.00 59.50 122 PRO A O 1
ATOM 940 N N . THR A 1 123 ? 52.639 -25.796 -20.837 1.00 58.41 123 THR A N 1
ATOM 941 C CA . THR A 1 123 ? 53.046 -25.387 -19.497 1.00 58.41 123 THR A CA 1
ATOM 942 C C . THR A 1 123 ? 53.652 -26.600 -18.786 1.00 58.41 123 THR A C 1
ATOM 944 O O . THR A 1 123 ? 52.954 -27.594 -18.556 1.00 58.41 123 THR A O 1
ATOM 947 N N . PRO A 1 124 ? 54.944 -26.566 -18.418 1.00 53.81 124 PRO A N 1
ATOM 948 C CA . PRO A 1 124 ? 55.536 -27.606 -17.590 1.00 53.81 124 PRO A CA 1
ATOM 949 C C . PRO A 1 124 ? 54.953 -27.454 -16.181 1.00 53.81 124 PRO A C 1
ATOM 951 O O . PRO A 1 124 ? 55.294 -26.510 -15.475 1.00 53.81 124 PRO A O 1
ATOM 954 N N . GLY A 1 125 ? 54.020 -28.320 -15.777 1.00 61.00 125 GLY A N 1
ATOM 955 C CA . GLY A 1 125 ? 53.511 -28.268 -14.400 1.00 61.00 125 GLY A CA 1
ATOM 956 C C . GLY A 1 125 ? 52.177 -28.945 -14.109 1.00 61.00 125 GLY A C 1
ATOM 957 O O . GLY A 1 125 ? 51.919 -29.243 -12.949 1.00 61.00 125 GLY A O 1
ATOM 958 N N . LEU A 1 126 ? 51.345 -29.257 -15.110 1.00 58.00 126 LEU A N 1
ATOM 959 C CA . LEU A 1 126 ? 50.153 -30.095 -14.903 1.00 58.00 126 LEU A CA 1
ATOM 960 C C . LEU A 1 126 ? 50.484 -31.563 -15.197 1.00 58.00 126 LEU A C 1
ATOM 962 O O . LEU A 1 126 ? 49.958 -32.180 -16.122 1.00 58.00 126 LEU A O 1
ATOM 966 N N . GLN A 1 127 ? 51.399 -32.122 -14.402 1.00 51.91 127 GLN A N 1
ATOM 967 C CA . GLN A 1 127 ? 51.509 -33.572 -14.276 1.00 51.91 127 GLN A CA 1
ATOM 968 C C . GLN A 1 127 ? 50.205 -34.067 -13.650 1.00 51.91 127 GLN A C 1
ATOM 970 O O . GLN A 1 127 ? 49.836 -33.665 -12.548 1.00 51.91 127 GLN A O 1
ATOM 975 N N . GLY A 1 128 ? 49.471 -34.863 -14.427 1.00 59.41 128 GLY A N 1
ATOM 976 C CA . GLY A 1 128 ? 48.173 -35.404 -14.051 1.00 59.41 128 GLY A CA 1
ATOM 977 C C . GLY A 1 128 ? 48.212 -36.210 -12.748 1.00 59.41 128 GLY A C 1
ATOM 978 O O . GLY A 1 128 ? 49.288 -36.539 -12.244 1.00 59.41 128 GLY A O 1
ATOM 979 N N . PRO A 1 129 ? 47.033 -36.547 -12.196 1.00 57.56 129 PRO A N 1
ATOM 980 C CA . PRO A 1 129 ? 46.946 -37.321 -10.968 1.00 57.56 129 PRO A CA 1
ATOM 981 C C . PRO A 1 129 ? 47.751 -38.613 -11.117 1.00 57.56 129 PRO A C 1
ATOM 983 O O . PRO A 1 129 ? 47.550 -39.383 -12.059 1.00 57.56 129 PRO A O 1
ATOM 986 N N . VAL A 1 130 ? 48.693 -38.815 -10.194 1.00 54.00 130 VAL A N 1
ATOM 987 C CA . VAL A 1 130 ? 49.553 -39.996 -10.142 1.00 54.00 130 VAL A CA 1
ATOM 988 C C . VAL A 1 130 ? 48.656 -41.229 -10.113 1.00 54.00 130 VAL A C 1
ATOM 990 O O . VAL A 1 130 ? 47.915 -41.465 -9.156 1.00 54.00 130 VAL A O 1
ATOM 993 N N . ARG A 1 131 ? 48.710 -42.014 -11.190 1.00 51.28 131 ARG A N 1
ATOM 994 C CA . ARG A 1 131 ? 48.021 -43.298 -11.300 1.00 51.28 131 ARG A CA 1
ATOM 995 C C . ARG A 1 131 ? 48.510 -44.196 -10.160 1.00 51.28 131 ARG A C 1
ATOM 997 O O . ARG A 1 131 ? 49.619 -44.709 -10.228 1.00 51.28 131 ARG A O 1
ATOM 1004 N N . GLY A 1 132 ? 47.692 -44.357 -9.119 1.00 60.69 132 GLY A N 1
ATOM 1005 C CA . GLY A 1 132 ? 47.992 -45.220 -7.968 1.00 60.69 132 GLY A CA 1
ATOM 1006 C C . GLY A 1 132 ? 48.026 -44.542 -6.594 1.00 60.69 132 GLY A C 1
ATOM 1007 O O . GLY A 1 132 ? 48.276 -45.238 -5.615 1.00 60.69 132 GLY A O 1
ATOM 1008 N N . VAL A 1 133 ? 47.749 -43.237 -6.478 1.00 57.09 133 VAL A N 1
ATOM 1009 C CA . VAL A 1 133 ? 47.752 -42.529 -5.182 1.00 57.09 133 VAL A CA 1
ATOM 1010 C C . VAL A 1 133 ? 46.400 -41.848 -4.936 1.00 57.09 133 VAL A C 1
ATOM 1012 O O . VAL A 1 133 ? 46.012 -40.949 -5.673 1.00 57.09 133 VAL A O 1
ATOM 1015 N N . GLY A 1 134 ? 45.680 -42.274 -3.890 1.00 58.66 134 GLY A N 1
ATOM 1016 C CA . GLY A 1 134 ? 44.537 -41.533 -3.325 1.00 58.66 134 GLY A CA 1
ATOM 1017 C C . GLY A 1 134 ? 43.123 -41.970 -3.735 1.00 58.66 134 GLY A C 1
ATOM 1018 O O . GLY A 1 134 ? 42.165 -41.282 -3.393 1.00 58.66 134 GLY A O 1
ATOM 1019 N N . GLY A 1 135 ? 42.959 -43.094 -4.439 1.00 64.06 135 GLY A N 1
ATOM 1020 C CA . GLY A 1 135 ? 41.635 -43.628 -4.785 1.00 64.06 135 GLY A CA 1
ATOM 1021 C C . GLY A 1 135 ? 40.999 -44.430 -3.634 1.00 64.06 135 GLY A C 1
ATOM 1022 O O . GLY A 1 135 ? 41.692 -45.260 -3.042 1.00 64.06 135 GLY A O 1
ATOM 1023 N N . PRO A 1 136 ? 39.707 -44.231 -3.308 1.00 60.88 136 PRO A N 1
ATOM 1024 C CA . PRO A 1 136 ? 39.008 -45.023 -2.296 1.00 60.88 136 PRO A CA 1
ATOM 1025 C C . PRO A 1 136 ? 38.996 -46.512 -2.670 1.00 60.88 136 PRO A C 1
ATOM 1027 O O . PRO A 1 136 ? 38.888 -46.868 -3.844 1.00 60.88 136 PRO A O 1
ATOM 1030 N N . ALA A 1 137 ? 39.132 -47.380 -1.662 1.00 59.28 137 ALA A N 1
ATOM 1031 C CA . ALA A 1 137 ? 39.230 -48.826 -1.841 1.00 59.28 137 ALA A CA 1
ATOM 1032 C C . ALA A 1 137 ? 38.060 -49.377 -2.693 1.00 59.28 137 ALA A C 1
ATOM 1034 O O . ALA A 1 137 ? 36.914 -48.980 -2.461 1.00 59.28 137 ALA A O 1
ATOM 1035 N N . PRO A 1 138 ? 38.299 -50.333 -3.618 1.00 61.91 138 PRO A N 1
ATOM 1036 C CA . PRO A 1 138 ? 37.270 -50.874 -4.517 1.00 61.91 138 PRO A CA 1
ATOM 1037 C C . PRO A 1 138 ? 36.038 -51.467 -3.812 1.00 61.91 138 PRO A C 1
ATOM 1039 O O . PRO A 1 138 ? 34.978 -51.576 -4.421 1.00 61.91 138 PRO A O 1
ATOM 1042 N N . GLY A 1 139 ? 36.147 -51.814 -2.524 1.00 63.78 139 GLY A N 1
ATOM 1043 C CA . GLY A 1 139 ? 35.018 -52.278 -1.711 1.00 63.78 139 GLY A CA 1
ATOM 1044 C C . GLY A 1 139 ? 33.963 -51.204 -1.416 1.00 63.78 139 GLY A C 1
ATOM 1045 O O . GLY A 1 139 ? 32.823 -51.544 -1.130 1.00 63.78 139 GLY A O 1
ATOM 1046 N N . ILE A 1 140 ? 34.307 -49.917 -1.531 1.00 65.56 140 ILE A N 1
ATOM 1047 C CA . ILE A 1 140 ? 33.382 -48.794 -1.290 1.00 65.56 140 ILE A CA 1
ATOM 1048 C C . ILE A 1 140 ? 32.507 -48.525 -2.531 1.00 65.56 140 ILE A C 1
ATOM 1050 O O . ILE A 1 140 ? 31.433 -47.942 -2.423 1.00 65.56 140 ILE A O 1
ATOM 1054 N N . MET A 1 141 ? 32.931 -48.983 -3.715 1.00 63.88 141 MET A N 1
ATOM 1055 C CA . MET A 1 141 ? 32.181 -48.833 -4.970 1.00 63.88 141 MET A CA 1
ATOM 1056 C C . MET A 1 141 ? 31.250 -50.011 -5.279 1.00 63.88 141 MET A C 1
ATOM 1058 O O . MET A 1 141 ? 30.596 -50.007 -6.323 1.00 63.88 141 MET A O 1
ATOM 1062 N N . GLN A 1 142 ? 31.170 -51.025 -4.412 1.00 64.50 142 GLN A N 1
ATOM 1063 C CA . GLN A 1 142 ? 30.235 -52.122 -4.632 1.00 64.50 142 GLN A CA 1
ATOM 1064 C C . GLN A 1 142 ? 28.815 -51.692 -4.236 1.00 64.50 142 GLN A C 1
ATOM 1066 O O . GLN A 1 142 ? 28.593 -51.313 -3.084 1.00 64.50 142 GLN A O 1
ATOM 1071 N N . PRO A 1 143 ? 27.833 -51.763 -5.153 1.00 59.91 143 PRO A N 1
ATOM 1072 C CA . PRO A 1 143 ? 26.440 -51.549 -4.802 1.00 59.91 143 PRO A CA 1
ATOM 1073 C C . PRO A 1 143 ? 26.012 -52.647 -3.824 1.00 59.91 143 PRO A C 1
ATOM 1075 O O . PRO A 1 143 ? 25.927 -53.822 -4.184 1.00 59.91 143 PRO A O 1
ATOM 1078 N N . GLN A 1 144 ? 25.763 -52.262 -2.572 1.00 57.94 144 GLN A N 1
ATOM 1079 C CA . GLN A 1 144 ? 25.092 -53.121 -1.605 1.00 57.94 144 GLN A CA 1
ATOM 1080 C C . GLN A 1 144 ? 23.701 -53.444 -2.150 1.00 57.94 144 GLN A C 1
ATOM 1082 O O . GLN A 1 144 ? 22.816 -52.591 -2.233 1.00 57.94 144 GLN A O 1
ATOM 1087 N N . TYR A 1 145 ? 23.551 -54.693 -2.577 1.00 58.00 145 TYR A N 1
ATOM 1088 C CA . TYR A 1 145 ? 22.281 -55.288 -2.935 1.00 58.00 145 TYR A CA 1
ATOM 1089 C C . TYR A 1 145 ? 21.346 -55.231 -1.722 1.00 58.00 145 TYR A C 1
ATOM 1091 O O . TYR A 1 145 ? 21.605 -55.853 -0.699 1.00 58.00 145 TYR A O 1
ATOM 1099 N N . GLY A 1 146 ? 20.248 -54.498 -1.885 1.00 52.31 146 GLY A N 1
ATOM 1100 C CA . GLY A 1 146 ? 18.945 -54.843 -1.330 1.00 52.31 146 GLY A CA 1
ATOM 1101 C C . GLY A 1 146 ? 18.818 -54.909 0.189 1.00 52.31 146 GLY A C 1
ATOM 1102 O O . GLY A 1 146 ? 18.845 -55.986 0.770 1.00 52.31 146 GLY A O 1
ATOM 1103 N N . VAL A 1 147 ? 18.423 -53.787 0.790 1.00 57.06 147 VAL A N 1
ATOM 1104 C CA . VAL A 1 147 ? 17.360 -53.836 1.801 1.00 57.06 147 VAL A CA 1
ATOM 1105 C C . VAL A 1 147 ? 16.379 -52.701 1.497 1.00 57.06 147 VAL A C 1
ATOM 1107 O O . VAL A 1 147 ? 16.792 -51.540 1.473 1.00 57.06 147 VAL A O 1
ATOM 1110 N N . PRO A 1 148 ? 15.104 -52.991 1.186 1.00 55.69 148 PRO A N 1
ATOM 1111 C CA . PRO A 1 148 ? 14.119 -51.949 0.951 1.00 55.69 148 PRO A CA 1
ATOM 1112 C C . PRO A 1 148 ? 13.861 -51.176 2.257 1.00 55.69 148 PRO A C 1
ATOM 1114 O O . PRO A 1 148 ? 13.748 -51.788 3.324 1.00 55.69 148 PRO A O 1
ATOM 1117 N N . PRO A 1 149 ? 13.742 -49.839 2.203 1.00 53.84 149 PRO A N 1
ATOM 1118 C CA . PRO A 1 149 ? 13.348 -49.049 3.360 1.00 53.84 149 PRO A CA 1
ATOM 1119 C C . PRO A 1 149 ? 11.897 -49.394 3.718 1.00 53.84 149 PRO A C 1
ATOM 1121 O O . PRO A 1 149 ? 10.973 -49.042 2.990 1.00 53.84 149 PRO A O 1
ATOM 1124 N N . GLY A 1 150 ? 11.690 -50.126 4.816 1.00 59.91 150 GLY A N 1
ATOM 1125 C CA . GLY A 1 150 ? 10.340 -50.507 5.249 1.00 59.91 150 GLY A CA 1
ATOM 1126 C C . GLY A 1 150 ? 10.235 -51.611 6.302 1.00 59.91 150 GLY A C 1
ATOM 1127 O O . GLY A 1 150 ? 9.175 -51.759 6.901 1.00 59.91 150 GLY A O 1
ATOM 1128 N N . MET A 1 151 ? 11.302 -52.362 6.587 1.00 57.31 151 MET A N 1
ATOM 1129 C CA . MET A 1 151 ? 11.281 -53.385 7.641 1.00 57.31 151 MET A CA 1
ATOM 1130 C C . MET A 1 151 ? 11.825 -52.831 8.957 1.00 57.31 151 MET A C 1
ATOM 1132 O O . MET A 1 151 ? 13.024 -52.842 9.220 1.00 57.31 151 MET A O 1
ATOM 1136 N N . ILE A 1 152 ? 10.907 -52.343 9.792 1.00 57.47 152 ILE A N 1
ATOM 1137 C CA . ILE A 1 152 ? 11.153 -52.133 11.219 1.00 57.47 152 ILE A CA 1
ATOM 1138 C C . ILE A 1 152 ? 11.255 -53.529 11.856 1.00 57.47 152 ILE A C 1
ATOM 1140 O O . ILE A 1 152 ? 10.315 -54.315 11.708 1.00 57.47 152 ILE A O 1
ATOM 1144 N N . PRO A 1 153 ? 12.362 -53.880 12.534 1.00 58.97 153 PRO A N 1
ATOM 1145 C CA . PRO A 1 153 ? 12.455 -55.152 13.231 1.00 58.97 153 PRO A CA 1
ATOM 1146 C C . PRO A 1 153 ? 11.374 -55.218 14.326 1.00 58.97 153 PRO A C 1
ATOM 1148 O O . PRO A 1 153 ? 11.202 -54.254 15.082 1.00 58.97 153 PRO A O 1
ATOM 1151 N N . PRO A 1 154 ? 10.622 -56.328 14.424 1.00 55.72 154 PRO A N 1
ATOM 1152 C CA . PRO A 1 154 ? 9.608 -56.495 15.455 1.00 55.72 154 PRO A CA 1
ATOM 1153 C C . PRO A 1 154 ? 10.292 -56.528 16.826 1.00 55.72 154 PRO A C 1
ATOM 1155 O O . PRO A 1 154 ? 11.025 -57.460 17.139 1.00 55.72 154 PRO A O 1
ATOM 1158 N N . GLY A 1 155 ? 10.091 -55.482 17.631 1.00 59.81 155 GLY A N 1
ATOM 1159 C CA . GLY A 1 155 ? 10.668 -55.398 18.978 1.00 59.81 155 GLY A CA 1
ATOM 1160 C C . GLY A 1 155 ? 10.856 -53.991 19.545 1.00 59.81 155 GLY A C 1
ATOM 1161 O O . GLY A 1 155 ? 11.069 -53.854 20.745 1.00 59.81 155 GLY A O 1
ATOM 1162 N N . MET A 1 156 ? 10.738 -52.936 18.736 1.00 59.59 156 MET A N 1
ATOM 1163 C CA . MET A 1 156 ? 10.917 -51.556 19.206 1.00 59.59 156 MET A CA 1
ATOM 1164 C C . MET A 1 156 ? 9.606 -50.774 19.140 1.00 59.59 156 MET A C 1
ATOM 1166 O O . MET A 1 156 ? 9.318 -50.060 18.185 1.00 59.59 156 MET A O 1
ATOM 1170 N N . VAL A 1 157 ? 8.801 -50.930 20.191 1.00 60.91 157 VAL A N 1
ATOM 1171 C CA . VAL A 1 157 ? 7.689 -50.028 20.509 1.00 60.91 157 VAL A CA 1
ATOM 1172 C C . VAL A 1 157 ? 8.260 -48.681 20.976 1.00 60.91 157 VAL A C 1
ATOM 1174 O O . VAL A 1 157 ? 8.947 -48.646 21.999 1.00 60.91 157 VAL A O 1
ATOM 1177 N N . PRO A 1 158 ? 8.015 -47.559 20.274 1.00 64.81 158 PRO A N 1
ATOM 1178 C CA . PRO A 1 158 ? 8.361 -46.251 20.809 1.00 64.81 158 PRO A CA 1
ATOM 1179 C C . PRO A 1 158 ? 7.454 -45.941 22.016 1.00 64.81 158 PRO A C 1
ATOM 1181 O O . PRO A 1 158 ? 6.247 -46.200 21.958 1.00 64.81 158 PRO A O 1
ATOM 1184 N N . PRO A 1 159 ? 7.999 -45.401 23.120 1.00 69.81 159 PRO A N 1
ATOM 1185 C CA . PRO A 1 159 ? 7.221 -45.113 24.316 1.00 69.81 159 PRO A CA 1
ATOM 1186 C C . PRO A 1 159 ? 6.187 -44.022 24.018 1.00 69.81 159 PRO A C 1
ATOM 1188 O O . PRO A 1 159 ? 6.511 -42.928 23.555 1.00 69.81 159 PRO A O 1
ATOM 1191 N N . ARG A 1 160 ? 4.917 -44.337 24.285 1.00 67.62 160 ARG A N 1
ATOM 1192 C CA . ARG A 1 160 ? 3.794 -43.401 24.190 1.00 67.62 160 ARG A CA 1
ATOM 1193 C C . ARG A 1 160 ? 3.969 -42.294 25.243 1.00 67.62 160 ARG A C 1
ATOM 1195 O O . ARG A 1 160 ? 4.182 -42.627 26.410 1.00 67.62 160 ARG A O 1
ATOM 1202 N N . PRO A 1 161 ? 3.846 -41.003 24.886 1.00 70.88 161 PRO A N 1
ATOM 1203 C CA . PRO A 1 161 ? 3.857 -39.939 25.879 1.00 70.88 161 PRO A CA 1
ATOM 1204 C C . PRO A 1 161 ? 2.601 -40.037 26.768 1.00 70.88 161 PRO A C 1
ATOM 1206 O O . PRO A 1 161 ? 1.524 -40.399 26.275 1.00 70.88 161 PRO A O 1
ATOM 1209 N N . PRO A 1 162 ? 2.720 -39.753 28.076 1.00 69.75 162 PRO A N 1
ATOM 1210 C CA . PRO A 1 162 ? 1.607 -39.837 29.012 1.00 69.75 162 PRO A CA 1
ATOM 1211 C C . PRO A 1 162 ? 0.517 -38.810 28.666 1.00 69.75 162 PRO A C 1
ATOM 1213 O O . PRO A 1 162 ? 0.818 -37.741 28.126 1.00 69.75 162 PRO A O 1
ATOM 1216 N N . PRO A 1 163 ? -0.758 -39.111 28.967 1.00 63.22 163 PRO A N 1
ATOM 1217 C CA . PRO A 1 163 ? -1.848 -38.181 28.729 1.00 63.22 163 PRO A CA 1
ATOM 1218 C C . PRO A 1 163 ? -1.654 -36.953 29.620 1.00 63.22 163 PRO A C 1
ATOM 1220 O O . PRO A 1 163 ? -1.591 -37.061 30.845 1.00 63.22 163 PRO A O 1
ATOM 1223 N N . VAL A 1 164 ? -1.552 -35.780 28.994 1.00 56.88 164 VAL A N 1
ATOM 1224 C CA . VAL A 1 164 ? -1.599 -34.500 29.700 1.00 56.88 164 VAL A CA 1
ATOM 1225 C C . VAL A 1 164 ? -2.950 -34.421 30.401 1.00 56.88 164 VAL A C 1
ATOM 1227 O O . VAL A 1 164 ? -4.003 -34.487 29.767 1.00 56.88 164 VAL A O 1
ATOM 1230 N N . ALA A 1 165 ? -2.890 -34.339 31.727 1.00 55.91 165 ALA A N 1
ATOM 1231 C CA . ALA A 1 165 ? -4.039 -34.208 32.596 1.00 55.91 165 ALA A CA 1
ATOM 1232 C C . ALA A 1 165 ? -4.856 -32.972 32.200 1.00 55.91 165 ALA A C 1
ATOM 1234 O O . ALA A 1 165 ? -4.365 -31.843 32.204 1.00 55.91 165 ALA A O 1
ATOM 1235 N N . MET A 1 166 ? -6.119 -33.218 31.862 1.00 52.12 166 MET A N 1
ATOM 1236 C CA . MET A 1 166 ? -7.155 -32.216 31.659 1.00 52.12 166 MET A CA 1
ATOM 1237 C C . MET A 1 166 ? -7.424 -31.534 33.009 1.00 52.12 166 MET A C 1
ATOM 1239 O O . MET A 1 166 ? -8.246 -31.990 33.801 1.00 52.12 166 MET A O 1
ATOM 1243 N N . ALA A 1 167 ? -6.677 -30.476 33.311 1.00 51.19 167 ALA A N 1
ATOM 1244 C CA . ALA A 1 167 ? -6.892 -29.663 34.494 1.00 51.19 167 ALA A CA 1
ATOM 1245 C C . ALA A 1 167 ? -7.977 -28.614 34.214 1.00 51.19 167 ALA A C 1
ATOM 1247 O O . ALA A 1 167 ? -7.803 -27.730 33.379 1.00 51.19 167 ALA A O 1
ATOM 1248 N N . GLY A 1 168 ? -9.069 -28.700 34.972 1.00 46.50 168 GLY A N 1
ATOM 1249 C CA . GLY A 1 168 ? -9.874 -27.535 35.330 1.00 46.50 168 GLY A CA 1
ATOM 1250 C C . GLY A 1 168 ? -11.030 -27.196 34.396 1.00 46.50 168 GLY A C 1
ATOM 1251 O O . GLY A 1 168 ? -11.033 -26.141 33.771 1.00 46.50 168 GLY A O 1
ATOM 1252 N N . VAL A 1 169 ? -12.073 -28.028 34.398 1.00 60.88 169 VAL A N 1
ATOM 1253 C CA . VAL A 1 169 ? -13.438 -27.548 34.139 1.00 60.88 169 VAL A CA 1
ATOM 1254 C C . VAL A 1 169 ? -14.070 -27.259 35.506 1.00 60.88 169 VAL A C 1
ATOM 1256 O O . VAL A 1 169 ? -14.347 -28.213 36.233 1.00 60.88 169 VAL A O 1
ATOM 1259 N N . PRO A 1 170 ? -14.268 -25.993 35.921 1.00 60.53 170 PRO A N 1
ATOM 1260 C CA . PRO A 1 170 ? -15.118 -25.700 37.062 1.00 60.53 170 PRO A CA 1
ATOM 1261 C C . PRO A 1 170 ? -16.600 -25.724 36.637 1.00 60.53 170 PRO A C 1
ATOM 1263 O O . PRO A 1 170 ? -16.927 -25.494 35.470 1.00 60.53 170 PRO A O 1
ATOM 1266 N N . PRO A 1 171 ? -17.495 -26.057 37.576 1.00 55.12 171 PRO A N 1
ATOM 1267 C CA . PRO A 1 171 ? -18.826 -26.574 37.302 1.00 55.12 171 PRO A CA 1
ATOM 1268 C C . PRO A 1 171 ? -19.824 -25.484 36.908 1.00 55.12 171 PRO A C 1
ATOM 1270 O O . PRO A 1 171 ? -19.758 -24.343 37.360 1.00 55.12 171 PRO A O 1
ATOM 1273 N N . ALA A 1 172 ? -20.806 -25.895 36.106 1.00 47.25 172 ALA A N 1
ATOM 1274 C CA . ALA A 1 172 ? -22.057 -25.183 35.922 1.00 47.25 172 ALA A CA 1
ATOM 1275 C C . ALA A 1 172 ? -22.736 -24.960 37.285 1.00 47.25 172 ALA A C 1
ATOM 1277 O O . ALA A 1 172 ? -23.051 -25.914 37.994 1.00 47.25 172 ALA A O 1
ATOM 1278 N N . GLY A 1 173 ? -22.966 -23.700 37.644 1.00 50.78 173 GLY A N 1
ATOM 1279 C CA . GLY A 1 173 ? -23.671 -23.322 38.861 1.00 50.78 173 GLY A CA 1
ATOM 1280 C C . GLY A 1 173 ? -24.038 -21.843 38.844 1.00 50.78 173 GLY A C 1
ATOM 1281 O O . GLY A 1 173 ? -23.233 -21.009 38.449 1.00 50.78 173 GLY A O 1
ATOM 1282 N N . MET A 1 174 ? -25.259 -21.554 39.291 1.00 50.16 174 MET A N 1
ATOM 1283 C CA . MET A 1 174 ? -25.880 -20.238 39.480 1.00 50.16 174 MET A CA 1
ATOM 1284 C C . MET A 1 174 ? -26.391 -19.507 38.228 1.00 50.16 174 MET A C 1
ATOM 1286 O O . MET A 1 174 ? -25.812 -18.553 37.718 1.00 50.16 174 MET A O 1
ATOM 1290 N N . ILE A 1 175 ? -27.617 -19.878 37.853 1.00 51.75 175 ILE A N 1
ATOM 1291 C CA . ILE A 1 175 ? -28.650 -18.907 37.469 1.00 51.75 175 ILE A CA 1
ATOM 1292 C C . ILE A 1 175 ? -29.016 -18.129 38.750 1.00 51.75 175 ILE A C 1
ATOM 1294 O O . ILE A 1 175 ? -29.222 -18.769 39.784 1.00 51.75 175 ILE A O 1
ATOM 1298 N N . PRO A 1 176 ? -29.133 -16.791 38.713 1.00 52.56 176 PRO A N 1
ATOM 1299 C CA . PRO A 1 176 ? -30.374 -16.243 39.249 1.00 52.56 176 PRO A CA 1
ATOM 1300 C C . PRO A 1 176 ? -30.935 -15.072 38.424 1.00 52.56 176 PRO A C 1
ATOM 1302 O O . PRO A 1 176 ? -30.260 -14.098 38.110 1.00 52.56 176 PRO A O 1
ATOM 1305 N N . THR A 1 177 ? -32.238 -15.204 38.174 1.00 57.38 177 THR A N 1
ATOM 1306 C CA . THR A 1 177 ? -33.282 -14.166 38.187 1.00 57.38 177 THR A CA 1
ATOM 1307 C C . THR A 1 177 ? -33.232 -12.995 37.186 1.00 57.38 177 THR A C 1
ATOM 1309 O O . THR A 1 177 ? -32.371 -12.121 37.270 1.00 57.38 177 THR A O 1
ATOM 1312 N N . PRO A 1 178 ? -34.245 -12.904 36.297 1.00 41.94 178 PRO A N 1
ATOM 1313 C CA . PRO A 1 178 ? -34.528 -11.735 35.475 1.00 41.94 178 PRO A CA 1
ATOM 1314 C C . PRO A 1 178 ? -35.225 -10.636 36.282 1.00 41.94 178 PRO A C 1
ATOM 1316 O O . PRO A 1 178 ? -36.137 -10.913 37.057 1.00 41.94 178 PRO A O 1
ATOM 1319 N N . GLY A 1 179 ? -34.875 -9.382 36.004 1.00 47.66 179 GLY A N 1
ATOM 1320 C CA . GLY A 1 179 ? -35.699 -8.240 36.388 1.00 47.66 179 GLY A CA 1
ATOM 1321 C C . GLY A 1 179 ? -34.899 -7.090 36.969 1.00 47.66 179 GLY A C 1
ATOM 1322 O O . GLY A 1 179 ? -34.739 -6.999 38.174 1.00 47.66 179 GLY A O 1
ATOM 1323 N N . MET A 1 180 ? -34.472 -6.166 36.112 1.00 55.94 180 MET A N 1
ATOM 1324 C CA . MET A 1 180 ? -34.332 -4.767 36.504 1.00 55.94 180 MET A CA 1
ATOM 1325 C C . MET A 1 180 ? -34.492 -3.893 35.265 1.00 55.94 180 MET A C 1
ATOM 1327 O O . MET A 1 180 ? -33.662 -3.855 34.360 1.00 55.94 180 MET A O 1
ATOM 1331 N N . MET A 1 181 ? -35.656 -3.254 35.251 1.00 51.50 181 MET A N 1
ATOM 1332 C CA . MET A 1 181 ? -36.080 -2.135 34.430 1.00 51.50 181 MET A CA 1
ATOM 1333 C C . MET A 1 181 ? -34.912 -1.245 33.987 1.00 51.50 181 MET A C 1
ATOM 1335 O O . MET A 1 181 ? -34.248 -0.616 34.807 1.00 51.50 181 MET A O 1
ATOM 1339 N N . ARG A 1 182 ? -34.723 -1.103 32.675 1.00 52.00 182 ARG A N 1
ATOM 1340 C CA . ARG A 1 182 ? -34.059 0.073 32.111 1.00 52.00 182 ARG A CA 1
ATOM 1341 C C . ARG A 1 182 ? -34.982 0.646 31.048 1.00 52.00 182 ARG A C 1
ATOM 1343 O O . ARG A 1 182 ? -35.035 0.152 29.927 1.00 52.00 182 ARG A O 1
ATOM 1350 N N . GLY A 1 183 ? -35.790 1.612 31.482 1.00 61.69 183 GLY A N 1
ATOM 1351 C CA . GLY A 1 183 ? -36.757 2.313 30.645 1.00 61.69 183 GLY A CA 1
ATOM 1352 C C . GLY A 1 183 ? -36.101 3.026 29.454 1.00 61.69 183 GLY A C 1
ATOM 1353 O O . GLY A 1 183 ? -34.885 3.253 29.458 1.00 61.69 183 GLY A O 1
ATOM 1354 N N . PRO A 1 184 ? -36.894 3.356 28.421 1.00 72.19 184 PRO A N 1
ATOM 1355 C CA . PRO A 1 184 ? -36.401 4.007 27.216 1.00 72.19 184 PRO A CA 1
ATOM 1356 C C . PRO A 1 184 ? -35.915 5.438 27.519 1.00 72.19 184 PRO A C 1
ATOM 1358 O O . PRO A 1 184 ? -36.435 6.082 28.433 1.00 72.19 184 PRO A O 1
ATOM 1361 N N . PRO A 1 185 ? -34.914 5.948 26.780 1.00 72.31 185 PRO A N 1
ATOM 1362 C CA . PRO A 1 185 ? -34.409 7.302 26.972 1.00 72.31 185 PRO A CA 1
ATOM 1363 C C . PRO A 1 185 ? -35.487 8.347 26.616 1.00 72.31 185 PRO A C 1
ATOM 1365 O O . PRO A 1 185 ? -36.283 8.114 25.704 1.00 72.31 185 PRO A O 1
ATOM 1368 N N . PRO A 1 186 ? -35.524 9.495 27.316 1.00 73.69 186 PRO A N 1
ATOM 1369 C CA . PRO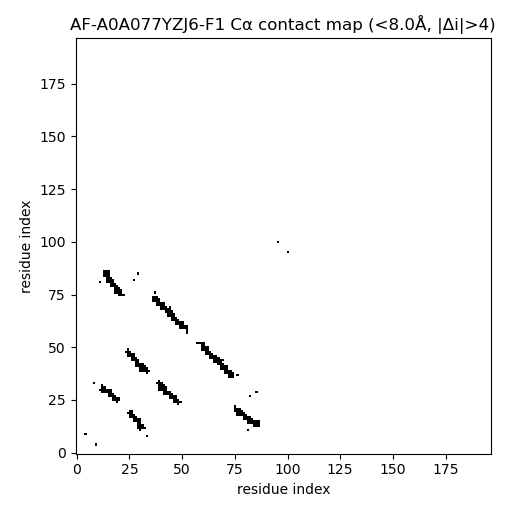 A 1 186 ? -36.513 10.544 27.089 1.00 73.69 186 PRO A CA 1
ATOM 1370 C C . PRO A 1 186 ? -36.365 11.181 25.700 1.00 73.69 186 PRO A C 1
ATOM 1372 O O . PRO A 1 186 ? -35.258 11.462 25.238 1.00 73.69 186 PRO A O 1
ATOM 1375 N N . ALA A 1 187 ? -37.505 11.414 25.046 1.00 72.06 187 ALA A N 1
ATOM 1376 C CA . ALA A 1 187 ? -37.605 12.108 23.768 1.00 72.06 187 ALA A CA 1
ATOM 1377 C C . ALA A 1 187 ? -37.215 13.590 23.915 1.00 72.06 187 ALA A C 1
ATOM 1379 O O . ALA A 1 187 ? -37.652 14.270 24.843 1.00 72.06 187 ALA A O 1
ATOM 1380 N N . ALA A 1 188 ? -36.392 14.084 22.989 1.00 73.06 188 ALA A N 1
ATOM 1381 C CA . ALA A 1 188 ? -36.006 15.488 22.920 1.00 73.06 188 ALA A CA 1
ATOM 1382 C C . ALA A 1 188 ? -37.207 16.380 22.529 1.00 73.06 188 ALA A C 1
ATOM 1384 O O . ALA A 1 188 ? -38.032 15.960 21.713 1.00 73.06 188 ALA A O 1
ATOM 1385 N N . PRO A 1 189 ? -37.312 17.605 23.078 1.00 74.12 189 PRO A N 1
ATOM 1386 C CA . PRO A 1 189 ? -38.408 18.520 22.777 1.00 74.12 189 PRO A CA 1
ATOM 1387 C C . PRO A 1 189 ? -38.327 19.067 21.338 1.00 74.12 189 PRO A C 1
ATOM 1389 O O . PRO A 1 189 ? -37.232 19.202 20.784 1.00 74.12 189 PRO A O 1
ATOM 1392 N N . PRO A 1 190 ? -39.473 19.410 20.722 1.00 71.12 190 PRO A N 1
ATOM 1393 C CA . PRO A 1 190 ? -39.516 19.954 19.371 1.00 71.12 190 PRO A CA 1
ATOM 1394 C C . PRO A 1 190 ? -38.882 21.350 19.323 1.00 71.12 190 PRO A C 1
ATOM 1396 O O . PRO A 1 190 ? -39.261 22.249 20.070 1.00 71.12 190 PRO A O 1
ATOM 1399 N N . ILE A 1 191 ? -37.933 21.537 18.402 1.00 70.25 191 ILE A N 1
ATOM 1400 C CA . ILE A 1 191 ? -37.377 22.850 18.067 1.00 70.25 191 ILE A CA 1
ATOM 1401 C C . ILE A 1 191 ? -38.463 23.643 17.334 1.00 70.25 191 ILE A C 1
ATOM 1403 O O . ILE A 1 191 ? -38.743 23.422 16.154 1.00 70.25 191 ILE A O 1
ATOM 1407 N N . THR A 1 192 ? -39.078 24.572 18.057 1.00 70.06 192 THR A N 1
ATOM 1408 C CA . THR A 1 192 ? -39.915 25.641 17.519 1.00 70.06 192 THR A CA 1
ATOM 1409 C C . THR A 1 192 ? -39.076 26.535 16.608 1.00 70.06 192 THR A C 1
ATOM 1411 O O . THR A 1 192 ? -38.115 27.163 17.053 1.00 70.06 192 THR A O 1
ATOM 1414 N N . ARG A 1 193 ? -39.436 26.597 15.324 1.00 71.19 193 ARG A N 1
ATOM 1415 C CA . ARG A 1 193 ? -38.937 27.620 14.396 1.00 71.19 193 ARG A CA 1
ATOM 1416 C C . ARG A 1 193 ? -39.616 28.960 14.722 1.00 71.19 193 ARG A C 1
ATOM 1418 O O . ARG A 1 193 ? -40.834 28.956 14.901 1.00 71.19 193 ARG A O 1
ATOM 1425 N N . PRO A 1 194 ? -38.892 30.090 14.776 1.00 73.50 194 PRO A N 1
ATOM 1426 C CA . PRO A 1 194 ? -39.519 31.404 14.843 1.00 73.50 194 PRO A CA 1
ATOM 1427 C C . PRO A 1 194 ? -40.102 31.788 13.469 1.00 73.50 194 PRO A C 1
ATOM 1429 O O . PRO A 1 194 ? -39.511 31.434 12.444 1.00 73.50 194 PRO A O 1
ATOM 1432 N N . PRO A 1 195 ? -41.241 32.498 13.417 1.00 66.19 195 PRO A N 1
ATOM 1433 C CA . PRO A 1 195 ? -41.800 32.997 12.173 1.00 66.19 195 PRO A CA 1
ATOM 1434 C C . PRO A 1 195 ? -41.391 34.469 11.918 1.00 66.19 195 PRO A C 1
ATOM 1436 O O . PRO A 1 195 ? -41.314 35.265 12.846 1.00 66.19 195 PRO A O 1
ATOM 1439 N N . PHE A 1 196 ? -41.183 34.784 10.634 1.00 61.81 196 PHE A N 1
ATOM 1440 C CA . PHE A 1 196 ? -41.169 36.103 9.972 1.00 61.81 196 PHE A CA 1
ATOM 1441 C C . PHE A 1 196 ? -40.103 37.157 10.328 1.00 61.81 196 PHE A C 1
ATOM 1443 O O . PHE A 1 196 ? -40.151 37.822 11.361 1.00 61.81 196 PHE A O 1
ATOM 1450 N N . GLN A 1 197 ? -39.252 37.418 9.329 1.00 51.75 197 GLN A N 1
ATOM 1451 C CA . GLN A 1 197 ? -39.096 38.743 8.724 1.00 51.75 197 GLN A CA 1
ATOM 1452 C C . GLN A 1 197 ? -39.187 38.589 7.202 1.00 51.75 197 GLN A C 1
ATOM 1454 O O . GLN A 1 197 ? -38.793 37.500 6.718 1.00 51.75 197 GLN A O 1
#

Secondary structure (DSSP, 8-state):
----TT-TTGGGTTSEEEEEETTS-EEEEEEEEE-TT--EEEEEEEEEEEEPPPTT--S-EEEEEEEEEEEEPGGGEEEEEEEEPPPPGGGS--PPPTT----TTPPPP--S----PPPPP--TT-----TTSSPPPGGGGS------TT---TT-PPPPPPPPP----PPP----------PPPPPPPP-PPPP--